Protein AF-0000000084554113 (afdb_homodimer)

pLDDT: mean 95.89, std 4.49, range [60.03, 98.75]

Foldseek 3Di:
DFFKKKKKAKDADCPPVVLVVVLVVVCVLLLWDDPDVRITIGGDDPVVVVVRVVVQVVRVVRVMHMDIDMDTDPDPVVRVVRLVVSQVVLLVLLVVLLVLLVVLLVVLVVCVVVVPLDVVVLVVSVVSLVVSVVSLVSSVSSSPPPHPSNVVSVVSNVVSVVSSVVSNVVSVVVVVD/DFFKKKKKAKDADCPPVVLVVVLVVVCVLLLWDDPDVRITIGTDDPVVVVVRVVVQVVRVVRVMHMDIDMDTDPDPVVRVVRLVVSQVVLLVLLVVLLVLLVVLLVVLVVCVVVVPLDPVVLVVSVVSLVVSVVSLVSSVSSSPPPHPSNVVSVVSNVVSVVSSVVSNVVSVVVVVD

Secondary structure (DSSP, 8-state):
-PPEEEEEEEE--SSSHHHHHHHHHHHHHTT-EEEETTEEEEE--HHHHHHHHHHHHHHHHTT-EEEEEEEEESSHHHHHHHHHHHHHHHHHHHHHHHHHHHHHHHHHHHHHHTT---HHHHHHHHHHHHHHHHHHHHHHHT-TT--THHHHHHHHHHHHHHHHHHHHHHHHHHHH-/-PPEEEEEEEE--SSSHHHHHHHHHHHHHTT-EEEETTEEEEE--HHHHHHHHHHHHHHHHTT-EEEEEEEEESSHHHHHHHHHHHHHHHHHHHHHHHHHHHHHHHHHHHHHHTT---HHHHHHHHHHHHHHHHHHHHHHHT-TT--THHHHHHHHHHHHHHHHHHHHHHHHHHHH-

Structure (mmCIF, N/CA/C/O backbone):
data_AF-0000000084554113-model_v1
#
loop_
_entity.id
_entity.type
_entity.pdbx_description
1 polymer 'Putative chrB domain protein'
#
loop_
_atom_site.group_PDB
_atom_site.id
_atom_site.type_symbol
_atom_site.label_atom_id
_atom_site.label_alt_id
_atom_site.label_comp_id
_atom_site.label_asym_id
_atom_site.label_entity_id
_atom_site.label_seq_id
_atom_site.pdbx_PDB_ins_code
_atom_site.Cartn_x
_atom_site.Cartn_y
_atom_site.Cartn_z
_atom_site.occupancy
_atom_site.B_iso_or_equiv
_atom_site.auth_seq_id
_atom_site.auth_comp_id
_atom_site.auth_asym_id
_atom_site.auth_atom_id
_atom_site.pdbx_PDB_model_num
ATOM 1 N N . MET A 1 1 ? -4.129 -16.703 15.414 1 63.19 1 MET A N 1
ATOM 2 C CA . MET A 1 1 ? -2.91 -15.93 15.219 1 63.19 1 MET A CA 1
ATOM 3 C C . MET A 1 1 ? -2.93 -15.219 13.867 1 63.19 1 MET A C 1
ATOM 5 O O . MET A 1 1 ? -3.43 -15.766 12.883 1 63.19 1 MET A O 1
ATOM 9 N N . SER A 1 2 ? -2.797 -13.773 13.742 1 85.56 2 SER A N 1
ATOM 10 C CA . SER A 1 2 ? -2.92 -12.953 12.539 1 85.56 2 SER A CA 1
ATOM 11 C C . SER A 1 2 ? -1.794 -13.25 11.555 1 85.56 2 SER A C 1
ATOM 13 O O . SER A 1 2 ? -0.652 -13.477 11.961 1 85.56 2 SER A O 1
ATOM 15 N N . THR A 1 3 ? -2.129 -13.633 10.391 1 92.75 3 THR A N 1
ATOM 16 C CA . THR A 1 3 ? -1.172 -13.898 9.328 1 92.75 3 THR A CA 1
ATOM 17 C C . THR A 1 3 ? -0.324 -12.664 9.039 1 92.75 3 THR A C 1
ATOM 19 O O . THR A 1 3 ? -0.847 -11.547 8.961 1 92.75 3 THR A O 1
ATOM 22 N N . ASN A 1 4 ? 0.959 -12.898 8.969 1 96.31 4 ASN A N 1
ATOM 23 C CA . ASN A 1 4 ? 1.879 -11.844 8.57 1 96.31 4 ASN A CA 1
ATOM 24 C C . ASN A 1 4 ? 2.117 -11.852 7.062 1 96.31 4 ASN A C 1
ATOM 26 O O . ASN A 1 4 ? 2.275 -12.914 6.461 1 96.31 4 ASN A O 1
ATOM 30 N N . PHE A 1 5 ? 2.098 -10.695 6.52 1 98.12 5 PHE A N 1
ATOM 31 C CA . PHE A 1 5 ? 2.326 -10.578 5.086 1 98.12 5 PHE A CA 1
ATOM 32 C C . PHE A 1 5 ? 3.572 -9.75 4.801 1 98.12 5 PHE A C 1
ATOM 34 O O . PHE A 1 5 ? 3.992 -8.945 5.633 1 98.12 5 PHE A O 1
ATOM 41 N N . LEU A 1 6 ? 4.18 -10.023 3.691 1 98.31 6 LEU A N 1
ATOM 42 C CA . LEU A 1 6 ? 5.172 -9.125 3.111 1 98.31 6 LEU A CA 1
ATOM 43 C C . LEU A 1 6 ? 4.527 -8.172 2.113 1 98.31 6 LEU A C 1
ATOM 45 O O . LEU A 1 6 ? 3.719 -8.594 1.28 1 98.31 6 LEU A O 1
ATOM 49 N N . THR A 1 7 ? 4.789 -6.957 2.314 1 97.88 7 THR A N 1
ATOM 50 C CA . THR A 1 7 ? 4.363 -5.965 1.333 1 97.88 7 THR A CA 1
ATOM 51 C C . THR A 1 7 ? 5.547 -5.484 0.5 1 97.88 7 THR A C 1
ATOM 53 O O . THR A 1 7 ? 6.609 -5.18 1.044 1 97.88 7 THR A O 1
ATOM 56 N N . PHE A 1 8 ? 5.445 -5.48 -0.78 1 98.12 8 PHE A N 1
ATOM 57 C CA . PHE A 1 8 ? 6.43 -4.957 -1.717 1 98.12 8 PHE A CA 1
ATOM 58 C C . PHE A 1 8 ? 5.836 -3.83 -2.557 1 98.12 8 PHE A C 1
ATOM 60 O O . PHE A 1 8 ? 4.992 -4.074 -3.422 1 98.12 8 PHE A O 1
ATOM 67 N N . THR A 1 9 ? 6.219 -2.623 -2.252 1 96.81 9 THR A N 1
ATOM 68 C CA . THR A 1 9 ? 5.773 -1.47 -3.025 1 96.81 9 THR A CA 1
ATOM 69 C C . THR A 1 9 ? 6.848 -1.038 -4.02 1 96.81 9 THR A C 1
ATOM 71 O O . THR A 1 9 ? 8.039 -1.071 -3.705 1 96.81 9 THR A O 1
ATOM 74 N N . TYR A 1 10 ? 6.402 -0.614 -5.25 1 95.69 10 TYR A N 1
ATOM 75 C CA . TYR A 1 10 ? 7.422 -0.204 -6.211 1 95.69 10 TYR A CA 1
ATOM 76 C C . TYR A 1 10 ? 6.855 0.794 -7.211 1 95.69 10 TYR A C 1
ATOM 78 O O . TYR A 1 10 ? 5.652 0.792 -7.488 1 95.69 10 TYR A O 1
ATOM 86 N N . LYS A 1 11 ? 7.711 1.649 -7.648 1 94.12 11 LYS A N 1
ATOM 87 C CA . LYS A 1 11 ? 7.484 2.596 -8.734 1 94.12 11 LYS A CA 1
ATOM 88 C C . LYS A 1 11 ? 8.641 2.578 -9.727 1 94.12 11 LYS A C 1
ATOM 90 O O . LYS A 1 11 ? 9.797 2.764 -9.352 1 94.12 11 LYS A O 1
ATOM 95 N N . ILE A 1 12 ? 8.32 2.318 -10.938 1 94 12 ILE A N 1
ATOM 96 C CA . ILE A 1 12 ? 9.32 2.248 -11.992 1 94 12 ILE A CA 1
ATOM 97 C C . ILE A 1 12 ? 8.945 3.197 -13.133 1 94 12 ILE A C 1
ATOM 99 O O . ILE A 1 12 ? 7.77 3.299 -13.492 1 94 12 ILE A O 1
ATOM 103 N N . PRO A 1 13 ? 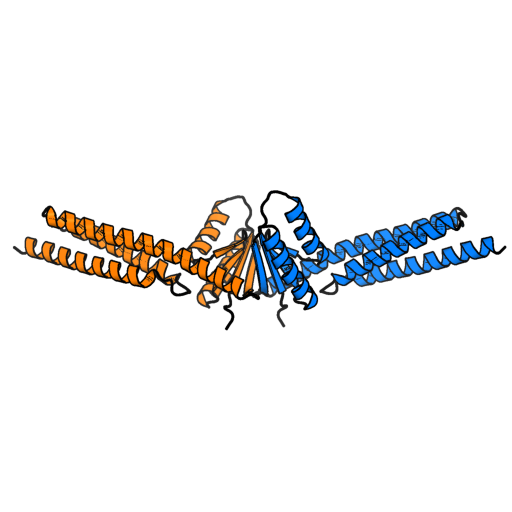9.969 3.977 -13.594 1 93.31 13 PRO A N 1
ATOM 104 C CA . PRO A 1 13 ? 9.68 4.848 -14.734 1 93.31 13 PRO A CA 1
ATOM 105 C C . PRO A 1 13 ? 8.93 4.133 -15.852 1 93.31 13 PRO A C 1
ATOM 107 O O . PRO A 1 13 ? 9.141 2.938 -16.078 1 93.31 13 PRO A O 1
ATOM 110 N N . SER A 1 14 ? 8.055 4.898 -16.484 1 89.38 14 SER A N 1
ATOM 111 C CA . SER A 1 14 ? 7.164 4.309 -17.484 1 89.38 14 SER A CA 1
ATOM 112 C C . SER A 1 14 ? 7.945 3.816 -18.703 1 89.38 14 SER A C 1
ATOM 114 O O . SER A 1 14 ? 7.512 2.895 -19.391 1 89.38 14 SER A O 1
ATOM 116 N N . GLU A 1 15 ? 9.117 4.543 -19 1 89.69 15 GLU A N 1
ATOM 117 C CA . GLU A 1 15 ? 9.953 4.133 -20.125 1 89.69 15 GLU A CA 1
ATOM 118 C C . GLU A 1 15 ? 11.344 3.715 -19.672 1 89.69 15 GLU A C 1
ATOM 120 O O . GLU A 1 15 ? 11.945 4.375 -18.812 1 89.69 15 GLU A O 1
ATOM 125 N N . PRO A 1 16 ? 11.875 2.609 -20.188 1 92.44 16 PRO A N 1
ATOM 126 C CA . PRO A 1 16 ? 11.195 1.652 -21.078 1 92.44 16 PRO A CA 1
ATOM 127 C C . PRO A 1 16 ? 10.203 0.767 -20.328 1 92.44 16 PRO A C 1
ATOM 129 O O . PRO A 1 16 ? 10.414 0.438 -19.156 1 92.44 16 PRO A O 1
ATOM 132 N N . SER A 1 17 ? 9.148 0.233 -20.906 1 90.81 17 SER A N 1
ATOM 133 C CA . SER A 1 17 ? 8.07 -0.528 -20.297 1 90.81 17 SER A CA 1
ATOM 134 C C . SER A 1 17 ? 8.539 -1.922 -19.891 1 90.81 17 SER A C 1
ATOM 136 O O . SER A 1 17 ? 7.945 -2.545 -19 1 90.81 17 SER A O 1
ATOM 138 N N . LYS A 1 18 ? 9.531 -2.422 -20.5 1 94 18 LYS A N 1
ATOM 139 C CA . LYS A 1 18 ? 10.016 -3.777 -20.234 1 94 18 LYS A CA 1
ATOM 140 C C . LYS A 1 18 ? 10.414 -3.945 -18.781 1 94 18 LYS A C 1
ATOM 142 O O . LYS A 1 18 ? 10.312 -5.039 -18.219 1 94 18 LYS A O 1
ATOM 147 N N . ASN A 1 19 ? 10.867 -2.846 -18.156 1 94.62 19 ASN A N 1
ATOM 148 C CA . ASN A 1 19 ? 11.281 -2.92 -16.766 1 94.62 19 ASN A CA 1
ATOM 149 C C . ASN A 1 19 ? 10.102 -3.193 -15.844 1 94.62 19 ASN A C 1
ATOM 151 O O . ASN A 1 19 ? 10.195 -4.012 -14.93 1 94.62 19 ASN A O 1
ATOM 155 N N . ARG A 1 20 ? 9.023 -2.525 -16.109 1 94.31 20 ARG A N 1
ATOM 156 C CA . ARG A 1 20 ? 7.816 -2.75 -15.328 1 94.31 20 ARG A CA 1
ATOM 157 C C . ARG A 1 20 ? 7.281 -4.16 -15.539 1 94.31 20 ARG A C 1
ATOM 159 O O . ARG A 1 20 ? 6.832 -4.809 -14.586 1 94.31 20 ARG A O 1
ATOM 166 N N . VAL A 1 21 ? 7.34 -4.586 -16.766 1 94.94 21 VAL A N 1
ATOM 167 C CA . VAL A 1 21 ? 6.859 -5.918 -17.109 1 94.94 21 VAL A CA 1
ATOM 168 C C . VAL A 1 21 ? 7.715 -6.977 -16.422 1 94.94 21 VAL A C 1
ATOM 170 O O . VAL A 1 21 ? 7.195 -7.977 -15.922 1 94.94 21 VAL A O 1
ATOM 173 N N . TYR A 1 22 ? 9.016 -6.715 -16.375 1 96.38 22 TYR A N 1
ATOM 174 C CA . TYR A 1 22 ? 9.953 -7.617 -15.711 1 96.38 22 TYR A CA 1
ATOM 175 C C . TYR A 1 22 ? 9.578 -7.801 -14.242 1 96.38 22 TYR A C 1
ATOM 177 O O . TYR A 1 22 ? 9.453 -8.93 -13.766 1 96.38 22 TYR A O 1
ATOM 185 N N . VAL A 1 23 ? 9.359 -6.75 -13.547 1 97 23 VAL A N 1
ATOM 186 C CA . VAL A 1 23 ? 9.039 -6.805 -12.117 1 97 23 VAL A CA 1
ATOM 187 C C . VAL A 1 23 ? 7.668 -7.449 -11.922 1 97 23 VAL A C 1
ATOM 189 O O . VAL A 1 23 ? 7.48 -8.266 -11.016 1 97 23 VAL A O 1
ATOM 192 N N . TRP A 1 24 ? 6.734 -7.031 -12.82 1 95.88 24 TRP A N 1
ATOM 193 C CA . TRP A 1 24 ? 5.391 -7.602 -12.766 1 95.88 24 TRP A CA 1
ATOM 194 C C . TRP A 1 24 ? 5.438 -9.117 -12.883 1 95.88 24 TRP A C 1
ATOM 196 O O . TRP A 1 24 ? 4.75 -9.828 -12.141 1 95.88 24 TRP A O 1
ATOM 206 N N . ARG A 1 25 ? 6.277 -9.609 -13.711 1 96.88 25 ARG A N 1
ATOM 207 C CA . ARG A 1 25 ? 6.383 -11.047 -13.938 1 96.88 25 ARG A CA 1
ATOM 208 C C . ARG A 1 25 ? 6.941 -11.758 -12.711 1 96.88 25 ARG A C 1
ATOM 210 O O . ARG A 1 25 ? 6.512 -12.859 -12.375 1 96.88 25 ARG A O 1
ATOM 217 N N . ILE A 1 26 ? 7.867 -11.133 -12.117 1 97.44 26 ILE A N 1
ATOM 218 C CA . ILE A 1 26 ? 8.438 -11.727 -10.914 1 97.44 26 ILE A CA 1
ATOM 219 C C . ILE A 1 26 ? 7.371 -11.828 -9.828 1 97.44 26 ILE A C 1
ATOM 221 O O . ILE A 1 26 ? 7.234 -12.867 -9.18 1 97.44 26 ILE A O 1
ATOM 225 N N . ILE A 1 27 ? 6.625 -10.734 -9.672 1 97.88 27 ILE A N 1
ATOM 226 C CA . ILE A 1 27 ? 5.57 -10.703 -8.664 1 97.88 27 ILE A CA 1
ATOM 227 C C . ILE A 1 27 ? 4.535 -11.781 -8.969 1 97.88 27 ILE A C 1
ATOM 229 O O . ILE A 1 27 ? 4.145 -12.539 -8.078 1 97.88 27 ILE A O 1
ATOM 233 N N . LYS A 1 28 ? 4.188 -11.867 -10.234 1 96.12 28 LYS A N 1
ATOM 234 C CA . LYS A 1 28 ? 3.209 -12.867 -10.656 1 96.12 28 LYS A CA 1
ATOM 235 C C . LYS A 1 28 ? 3.742 -14.281 -10.445 1 96.12 28 LYS A C 1
ATOM 237 O O . LYS A 1 28 ? 3.021 -15.148 -9.953 1 96.12 28 LYS A O 1
ATOM 242 N N . ASP A 1 29 ? 4.984 -14.461 -10.805 1 96.56 29 ASP A N 1
ATOM 243 C CA . ASP A 1 29 ? 5.602 -15.781 -10.68 1 96.56 29 ASP A CA 1
ATOM 244 C C . ASP A 1 29 ? 5.68 -16.219 -9.219 1 96.56 29 ASP A C 1
ATOM 246 O O . ASP A 1 29 ? 5.648 -17.406 -8.922 1 96.56 29 ASP A O 1
ATOM 250 N N . LEU A 1 30 ? 5.715 -15.289 -8.352 1 97.88 30 LEU A N 1
ATOM 251 C CA . LEU A 1 30 ? 5.797 -15.594 -6.926 1 97.88 30 LEU A CA 1
ATOM 252 C C . LEU A 1 30 ? 4.402 -15.75 -6.32 1 97.88 30 LEU A C 1
ATOM 254 O O . LEU A 1 30 ? 4.266 -16.141 -5.16 1 97.88 30 LEU A O 1
ATOM 258 N N . GLY A 1 31 ? 3.377 -15.422 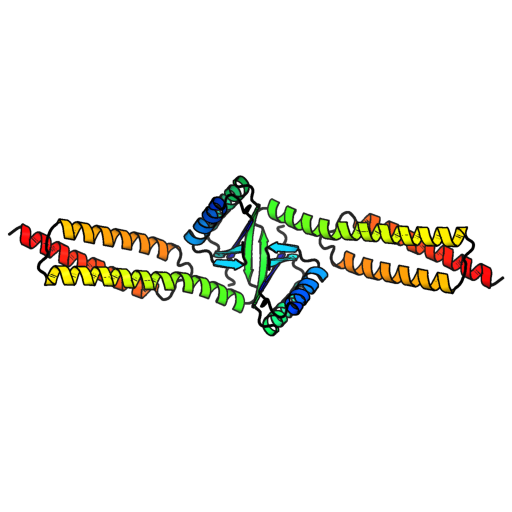-7.082 1 97.88 31 GLY A N 1
ATOM 259 C CA . GLY A 1 31 ? 2.006 -15.578 -6.625 1 97.88 31 GLY A CA 1
ATOM 260 C C . GLY A 1 31 ? 1.519 -14.422 -5.777 1 97.88 31 GLY A C 1
ATOM 261 O O . GLY A 1 31 ? 0.62 -14.586 -4.949 1 97.88 31 GLY A O 1
ATOM 262 N N . GLY A 1 32 ? 2.117 -13.289 -5.949 1 98.06 32 GLY A N 1
ATOM 263 C CA . GLY A 1 32 ? 1.686 -12.117 -5.203 1 98.06 32 GLY A CA 1
ATOM 264 C C . GLY A 1 32 ? 0.309 -11.625 -5.609 1 98.06 32 GLY A C 1
ATOM 265 O O . GLY A 1 32 ? -0.137 -11.867 -6.734 1 98.06 32 GLY A O 1
ATOM 266 N N . ILE A 1 33 ? -0.335 -10.992 -4.641 1 96.75 33 ILE A N 1
ATOM 267 C CA . ILE A 1 33 ? -1.585 -10.305 -4.941 1 96.75 33 ILE A CA 1
ATOM 268 C C . ILE A 1 33 ? -1.401 -8.805 -4.754 1 96.75 33 ILE A C 1
ATOM 270 O O . ILE A 1 33 ? -0.645 -8.367 -3.883 1 96.75 33 ILE A O 1
ATOM 274 N N . TYR A 1 34 ? -2.107 -8.094 -5.609 1 94.56 34 TYR A N 1
ATOM 275 C CA . TYR A 1 34 ? -1.99 -6.648 -5.496 1 94.56 34 TYR A CA 1
ATOM 276 C C . TYR A 1 34 ? -3.098 -6.078 -4.613 1 94.56 34 TYR A C 1
ATOM 278 O O . TYR A 1 34 ? -4.281 -6.297 -4.879 1 94.56 34 TYR A O 1
ATOM 286 N N . LEU A 1 35 ? -2.635 -5.41 -3.535 1 91.56 35 LEU A N 1
ATOM 287 C CA . LEU A 1 35 ? -3.57 -4.617 -2.746 1 91.56 35 LEU A CA 1
ATOM 288 C C . LEU A 1 35 ? -4.02 -3.381 -3.52 1 91.56 35 LEU A C 1
ATOM 290 O O . LEU A 1 35 ? -5.195 -3.012 -3.48 1 91.56 35 LEU A O 1
ATOM 294 N N . GLN A 1 36 ? -3.088 -2.744 -4.152 1 88.94 36 GLN A N 1
ATOM 295 C CA . GLN A 1 36 ? -3.225 -1.568 -5.004 1 88.94 36 GLN A CA 1
ATOM 296 C C . GLN A 1 36 ? -2.123 -1.522 -6.059 1 88.94 36 GLN A C 1
ATOM 298 O O . GLN A 1 36 ? -1.173 -2.305 -6.008 1 88.94 36 GLN A O 1
ATOM 303 N N . HIS A 1 37 ? -2.396 -0.595 -6.977 1 86.56 37 HIS A N 1
ATOM 304 C CA . HIS A 1 37 ? -1.357 -0.468 -7.992 1 86.56 37 HIS A CA 1
ATOM 305 C C . HIS A 1 37 ? 0.005 -0.212 -7.355 1 86.56 37 HIS A C 1
ATOM 307 O O . HIS A 1 37 ? 0.154 0.702 -6.543 1 86.56 37 HIS A O 1
ATOM 313 N N . GLY A 1 38 ? 0.933 -1.096 -7.691 1 91 38 GLY A N 1
ATOM 314 C CA . GLY A 1 38 ? 2.309 -0.93 -7.25 1 91 38 GLY A CA 1
ATOM 315 C C . GLY A 1 38 ? 2.551 -1.456 -5.848 1 91 38 GLY A C 1
ATOM 316 O O . GLY A 1 38 ? 3.648 -1.31 -5.305 1 91 38 GLY A O 1
ATOM 317 N N . VAL A 1 39 ? 1.547 -2.09 -5.207 1 95.75 39 VAL A N 1
ATOM 318 C CA . VAL A 1 39 ? 1.7 -2.654 -3.873 1 95.75 39 VAL A CA 1
ATOM 319 C C . VAL A 1 39 ? 1.303 -4.129 -3.887 1 95.75 39 VAL A C 1
ATOM 321 O O . VAL A 1 39 ? 0.116 -4.461 -3.836 1 95.75 39 VAL A O 1
ATOM 324 N N . ALA A 1 40 ? 2.258 -4.953 -3.824 1 97.62 40 ALA A N 1
ATOM 325 C CA . ALA A 1 40 ? 2.041 -6.395 -3.85 1 97.62 40 ALA A CA 1
ATOM 326 C C . ALA A 1 40 ? 2.164 -6.992 -2.451 1 97.62 40 ALA A C 1
ATOM 328 O O . ALA A 1 40 ? 2.951 -6.516 -1.631 1 97.62 40 ALA A O 1
ATOM 329 N N . LEU A 1 41 ? 1.367 -8.047 -2.215 1 98 41 LEU A N 1
ATOM 330 C CA . LEU A 1 41 ? 1.378 -8.758 -0.942 1 98 41 LEU A CA 1
ATOM 331 C C . LEU A 1 41 ? 1.791 -10.219 -1.138 1 98 41 LEU A C 1
ATOM 333 O O . LEU A 1 41 ? 1.414 -10.844 -2.129 1 98 41 LEU A O 1
ATOM 337 N N . PHE A 1 42 ? 2.533 -10.68 -0.207 1 98.44 42 PHE A N 1
ATOM 338 C CA . PHE A 1 42 ? 2.934 -12.078 -0.101 1 98.44 42 PHE A CA 1
ATOM 339 C C . PHE A 1 42 ? 2.82 -12.57 1.339 1 98.44 42 PHE A C 1
ATOM 341 O O . PHE A 1 42 ? 2.988 -11.789 2.279 1 98.44 42 PHE A O 1
ATOM 348 N N . PRO A 1 43 ? 2.453 -13.859 1.5 1 97.81 43 PRO A N 1
ATOM 349 C CA . PRO A 1 43 ? 2.619 -14.336 2.875 1 97.81 43 PRO A CA 1
ATOM 350 C C . PRO A 1 43 ? 4.074 -14.312 3.338 1 97.81 43 PRO A C 1
ATOM 352 O O . PRO A 1 43 ? 4.988 -14.484 2.529 1 97.81 43 PRO A O 1
ATOM 355 N N . TYR A 1 44 ? 4.273 -14.086 4.555 1 97.06 44 TYR A N 1
ATOM 356 C CA . TYR A 1 44 ? 5.645 -14.07 5.051 1 97.06 44 TYR A CA 1
ATOM 357 C C . TYR A 1 44 ? 6.262 -15.461 4.996 1 97.06 44 TYR A C 1
ATOM 359 O O . TYR A 1 44 ? 5.777 -16.391 5.648 1 97.06 44 TYR A O 1
ATOM 367 N N . GLN A 1 45 ? 7.223 -15.602 4.281 1 96.56 45 GLN A N 1
ATOM 368 C CA . GLN A 1 45 ? 8.102 -16.766 4.184 1 96.56 45 GLN A CA 1
ATOM 369 C C . GLN A 1 45 ? 9.555 -16.328 3.961 1 96.56 45 GLN A C 1
ATOM 371 O O . GLN A 1 45 ? 9.82 -15.359 3.252 1 96.56 45 GLN A O 1
ATOM 376 N N . GLU A 1 46 ? 10.422 -17.031 4.543 1 95.75 46 GLU A N 1
ATOM 377 C CA . GLU A 1 46 ? 11.828 -16.656 4.484 1 95.75 46 GLU A CA 1
ATOM 378 C C . GLU A 1 46 ? 12.32 -16.594 3.041 1 95.75 46 GLU A C 1
ATOM 380 O O . GLU A 1 46 ? 13.055 -15.672 2.672 1 95.75 46 GLU A O 1
ATOM 385 N N . ASN A 1 47 ? 11.969 -17.547 2.307 1 96.25 47 ASN A N 1
ATOM 386 C CA . ASN A 1 47 ? 12.391 -17.578 0.912 1 96.25 47 ASN A CA 1
ATOM 387 C C . ASN A 1 47 ? 11.844 -16.375 0.138 1 96.25 47 ASN A C 1
ATOM 389 O O . ASN A 1 47 ? 12.562 -15.766 -0.65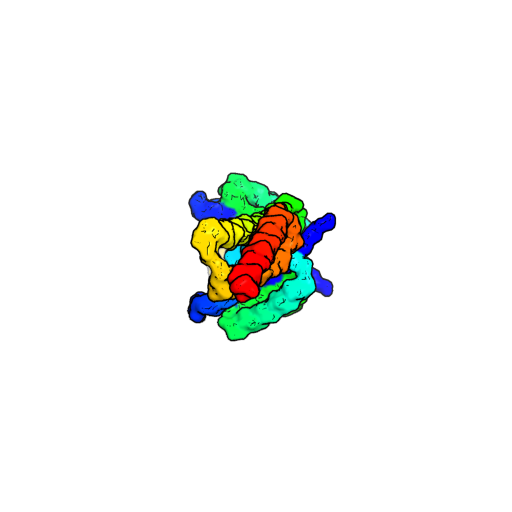3 1 96.25 47 ASN A O 1
ATOM 393 N N . LEU A 1 48 ? 10.594 -16.062 0.319 1 97.38 48 LEU A N 1
ATOM 394 C CA . LEU A 1 48 ? 9.984 -14.906 -0.328 1 97.38 48 LEU A CA 1
ATOM 395 C C . LEU A 1 48 ? 10.68 -13.617 0.109 1 97.38 48 LEU A C 1
ATOM 397 O O . LEU A 1 48 ? 10.93 -12.734 -0.712 1 97.38 48 LEU A O 1
ATOM 401 N N . TYR A 1 49 ? 10.969 -13.562 1.404 1 96.69 49 TYR A N 1
ATOM 402 C CA . TYR A 1 49 ? 11.688 -12.414 1.953 1 96.69 49 TYR A CA 1
ATOM 403 C C . TYR A 1 49 ? 12.992 -12.172 1.197 1 96.69 49 TYR A C 1
ATOM 405 O O . TYR A 1 49 ? 13.273 -11.047 0.78 1 96.69 49 TYR A O 1
ATOM 413 N N . GLU A 1 50 ? 13.711 -13.211 0.958 1 97.44 50 GLU A N 1
ATOM 414 C CA . GLU A 1 50 ? 15 -13.109 0.295 1 97.44 50 GLU A CA 1
ATOM 415 C C . GLU A 1 50 ? 14.844 -12.688 -1.163 1 97.44 50 GLU A C 1
ATOM 417 O O . GLU A 1 50 ? 15.578 -11.82 -1.648 1 97.44 50 GLU A O 1
ATOM 422 N N . ILE A 1 51 ? 13.922 -13.273 -1.77 1 98 51 ILE A N 1
ATOM 423 C CA . ILE A 1 51 ? 13.688 -12.969 -3.178 1 98 51 ILE A CA 1
ATOM 424 C C . ILE A 1 51 ? 13.273 -11.508 -3.332 1 98 51 ILE A C 1
ATOM 426 O O . ILE A 1 51 ? 13.766 -10.805 -4.215 1 98 51 ILE A O 1
ATOM 430 N N . LEU A 1 52 ? 12.43 -11.039 -2.445 1 98.12 52 LEU A N 1
ATOM 431 C CA . LEU A 1 52 ? 11.898 -9.688 -2.543 1 98.12 52 LEU A CA 1
ATOM 432 C C . LEU A 1 52 ? 12.953 -8.656 -2.166 1 98.12 52 LEU A C 1
ATOM 434 O O . LEU A 1 52 ? 12.977 -7.555 -2.717 1 98.12 52 LEU A O 1
ATOM 438 N N . GLN A 1 53 ? 13.797 -8.992 -1.272 1 97.25 53 GLN A N 1
ATOM 439 C CA . GLN A 1 53 ? 14.922 -8.117 -0.958 1 97.25 53 GLN A CA 1
ATOM 440 C C . GLN A 1 53 ? 15.805 -7.895 -2.184 1 97.25 53 GLN A C 1
ATOM 442 O O . GLN A 1 53 ? 16.234 -6.77 -2.455 1 97.25 53 GLN A O 1
ATOM 447 N N . ASN A 1 54 ? 16.047 -9.008 -2.883 1 97.62 54 ASN A N 1
ATOM 448 C CA . ASN A 1 54 ? 16.828 -8.898 -4.109 1 97.62 54 ASN A CA 1
ATOM 449 C C . ASN A 1 54 ? 16.094 -8.086 -5.172 1 97.62 54 ASN A C 1
ATOM 451 O O . ASN A 1 54 ? 16.719 -7.281 -5.875 1 97.62 54 ASN A O 1
ATOM 455 N N . LEU A 1 55 ? 14.859 -8.328 -5.25 1 97.81 55 LEU A N 1
ATOM 456 C CA . LEU A 1 55 ? 14.062 -7.59 -6.219 1 97.81 55 LEU A CA 1
ATOM 457 C C . LEU A 1 55 ? 14.094 -6.098 -5.918 1 97.81 55 LEU A C 1
ATOM 459 O O . LEU A 1 55 ? 14.094 -5.273 -6.836 1 97.81 55 LEU A O 1
ATOM 463 N N . ARG A 1 56 ? 14.039 -5.727 -4.641 1 96.38 56 ARG A N 1
ATOM 464 C CA . ARG A 1 56 ? 14.125 -4.332 -4.219 1 96.38 56 ARG A CA 1
ATOM 465 C C . ARG A 1 56 ? 15.391 -3.672 -4.766 1 96.38 56 ARG A C 1
ATOM 467 O O . ARG A 1 56 ? 15.336 -2.551 -5.273 1 96.38 56 ARG A O 1
ATOM 474 N N . GLU A 1 57 ? 16.484 -4.332 -4.691 1 95.44 57 GLU A N 1
ATOM 475 C CA . GLU A 1 57 ? 17.75 -3.826 -5.215 1 95.44 57 GLU A CA 1
ATOM 476 C C . GLU A 1 57 ? 17.703 -3.693 -6.734 1 95.44 57 GLU A C 1
ATOM 478 O O . GLU A 1 57 ? 18.219 -2.727 -7.297 1 95.44 57 GLU A O 1
ATOM 483 N N . GLU A 1 58 ? 17.109 -4.68 -7.324 1 96.62 58 GLU A N 1
ATOM 484 C CA . GLU A 1 58 ? 16.984 -4.656 -8.781 1 96.62 58 GLU A CA 1
ATOM 485 C C . GLU A 1 58 ? 16.141 -3.471 -9.242 1 96.62 58 GLU A C 1
ATOM 487 O O . GLU A 1 58 ? 16.469 -2.828 -10.242 1 96.62 58 GLU A O 1
ATOM 492 N N . VAL A 1 59 ? 15.055 -3.18 -8.555 1 96.69 59 VAL A N 1
ATOM 493 C CA . VAL A 1 59 ? 14.188 -2.057 -8.898 1 96.69 59 VAL A CA 1
ATOM 494 C C . VAL A 1 59 ? 14.984 -0.753 -8.844 1 96.69 59 VAL A C 1
ATOM 496 O O . VAL A 1 59 ? 14.836 0.109 -9.711 1 96.69 59 VAL A O 1
ATOM 499 N N . ASN A 1 60 ? 15.789 -0.619 -7.828 1 92.75 60 ASN A N 1
ATOM 500 C CA . ASN A 1 60 ? 16.656 0.553 -7.711 1 92.75 60 ASN A CA 1
ATOM 501 C C . ASN A 1 60 ? 17.578 0.685 -8.906 1 92.75 60 ASN A C 1
ATOM 503 O O . ASN A 1 60 ? 17.797 1.786 -9.422 1 92.75 60 ASN A O 1
ATOM 507 N N . LEU A 1 61 ? 18.125 -0.433 -9.375 1 94.19 61 LEU A N 1
ATOM 508 C CA . LEU A 1 61 ? 19.047 -0.452 -10.516 1 94.19 61 LEU A CA 1
ATOM 509 C C . LEU A 1 61 ? 18.328 -0.062 -11.797 1 94.19 61 LEU A C 1
ATOM 511 O O . LEU A 1 61 ? 18.938 0.488 -12.719 1 94.19 61 LEU A O 1
ATOM 515 N N . LEU A 1 62 ? 17.047 -0.249 -11.812 1 94.25 62 LEU A N 1
ATOM 516 C CA . LEU A 1 62 ? 16.234 0.087 -12.977 1 94.25 62 LEU A CA 1
ATOM 517 C C . LEU A 1 62 ? 15.781 1.541 -12.922 1 94.25 62 LEU A C 1
ATOM 519 O O . LEU A 1 62 ? 14.984 1.979 -13.75 1 94.25 62 LEU A O 1
ATOM 523 N N . GLY A 1 63 ? 16.25 2.271 -11.867 1 93.69 63 GLY A N 1
ATOM 524 C CA . GLY A 1 63 ? 15.898 3.678 -11.727 1 93.69 63 GLY A CA 1
ATOM 525 C C . GLY A 1 63 ? 14.602 3.904 -10.977 1 93.69 63 GLY A C 1
ATOM 526 O O . GLY A 1 63 ? 14.047 5.004 -11.008 1 93.69 63 GLY A O 1
ATOM 527 N N . GLY A 1 64 ? 14.109 2.852 -10.422 1 94.94 64 GLY A N 1
ATOM 528 C CA . GLY A 1 64 ? 12.867 2.969 -9.672 1 94.94 64 GLY A CA 1
ATOM 529 C C . GLY A 1 64 ? 13.078 3.064 -8.172 1 94.94 64 GLY A C 1
ATOM 530 O O . GLY A 1 64 ? 14.195 3.322 -7.715 1 94.94 64 GLY A O 1
ATOM 531 N N . LYS A 1 65 ? 11.977 3.031 -7.41 1 94.44 65 LYS A N 1
ATOM 532 C CA . LYS A 1 65 ? 11.961 2.992 -5.953 1 94.44 65 LYS A CA 1
ATOM 533 C C . LYS A 1 65 ? 11.031 1.896 -5.441 1 94.44 65 LYS A C 1
ATOM 535 O O . LYS A 1 65 ? 9.977 1.64 -6.031 1 94.44 65 LYS A O 1
ATOM 540 N N . SER A 1 66 ? 11.523 1.272 -4.395 1 96.38 66 SER A N 1
ATOM 541 C CA . SER A 1 66 ? 10.703 0.22 -3.807 1 96.38 66 SER A CA 1
ATOM 542 C C . SER A 1 66 ? 10.898 0.148 -2.295 1 96.38 66 SER A C 1
ATOM 544 O O . SER A 1 66 ? 11.891 0.648 -1.77 1 96.38 66 SER A O 1
ATOM 546 N N . THR A 1 67 ? 9.906 -0.379 -1.59 1 96.56 67 THR A N 1
ATOM 547 C CA . THR A 1 67 ? 10 -0.651 -0.16 1 96.56 67 THR A CA 1
ATOM 548 C C . THR A 1 67 ? 9.508 -2.061 0.156 1 96.56 67 THR A C 1
ATOM 550 O O . THR A 1 67 ? 8.719 -2.633 -0.604 1 96.56 67 THR A O 1
ATOM 553 N N . LEU A 1 68 ? 10.094 -2.596 1.215 1 97.38 68 LEU A N 1
ATOM 554 C CA . LEU A 1 68 ? 9.68 -3.893 1.736 1 97.38 68 LEU A CA 1
ATOM 555 C C . LEU A 1 68 ? 9.25 -3.779 3.195 1 97.38 68 LEU A C 1
ATOM 557 O O . LEU A 1 68 ? 9.938 -3.154 4.004 1 97.38 68 LEU A O 1
ATOM 561 N N . GLY A 1 69 ? 8.07 -4.34 3.445 1 97.06 69 GLY A N 1
ATOM 562 C CA . GLY A 1 69 ? 7.566 -4.254 4.805 1 97.06 69 GLY A CA 1
ATOM 563 C C . GLY A 1 69 ? 6.816 -5.496 5.242 1 97.06 69 GLY A C 1
ATOM 564 O O . GLY A 1 69 ? 6.504 -6.359 4.418 1 97.06 69 GLY A O 1
ATOM 565 N N . GLN A 1 70 ? 6.668 -5.625 6.516 1 97.62 70 GLN A N 1
ATOM 566 C CA . GLN A 1 70 ? 5.781 -6.629 7.102 1 97.62 70 GLN A CA 1
ATOM 567 C C . GLN A 1 70 ? 4.441 -6.02 7.492 1 97.62 70 GLN A C 1
ATOM 569 O O . GLN A 1 70 ? 4.391 -4.941 8.086 1 97.62 70 GLN A O 1
ATOM 574 N N . LEU A 1 71 ? 3.389 -6.719 7.125 1 97.69 71 LEU A N 1
ATOM 575 C CA . LEU A 1 71 ? 2.053 -6.16 7.301 1 97.69 71 LEU A CA 1
ATOM 576 C C . LEU A 1 71 ? 1.129 -7.16 7.984 1 97.69 71 LEU A C 1
ATOM 578 O O . LEU A 1 71 ? 1.127 -8.344 7.641 1 97.69 71 LEU A O 1
ATOM 582 N N . ASN A 1 72 ? 0.398 -6.699 8.961 1 97.44 72 ASN A N 1
ATOM 583 C CA . ASN A 1 72 ? -0.707 -7.418 9.578 1 97.44 72 ASN A CA 1
ATOM 584 C C . ASN A 1 72 ? -2.018 -6.641 9.461 1 97.44 72 ASN A C 1
ATOM 586 O O . ASN A 1 72 ? -2.096 -5.48 9.867 1 97.44 72 ASN A O 1
ATOM 590 N N . PHE A 1 73 ? -2.955 -7.328 8.938 1 96.81 73 PHE A N 1
ATOM 591 C CA . PHE A 1 73 ? -4.254 -6.672 8.883 1 96.81 73 PHE A CA 1
ATOM 592 C C . PHE A 1 73 ? -4.871 -6.57 10.273 1 96.81 73 PHE A C 1
ATOM 594 O O . PHE A 1 73 ? -4.758 -7.496 11.078 1 96.81 73 PHE A O 1
ATOM 601 N N . ILE A 1 74 ? -5.469 -5.527 10.5 1 94.81 74 ILE A N 1
ATOM 602 C CA . ILE A 1 74 ? -6.066 -5.285 11.805 1 94.81 74 ILE A CA 1
ATOM 603 C C . ILE A 1 74 ? -7.41 -6.008 11.898 1 94.81 74 ILE A C 1
ATOM 605 O O . ILE A 1 74 ? -7.707 -6.648 12.906 1 94.81 74 ILE A O 1
ATOM 609 N N . ASN A 1 75 ? -8.195 -5.875 10.844 1 94.31 75 ASN A N 1
ATOM 610 C CA . ASN A 1 75 ? -9.492 -6.539 10.797 1 94.31 75 ASN A CA 1
ATOM 611 C C . ASN A 1 75 ? -9.383 -7.949 10.219 1 94.31 75 ASN A C 1
ATOM 613 O O . ASN A 1 75 ? -8.805 -8.141 9.148 1 94.31 75 ASN A O 1
ATOM 617 N N . GLU A 1 76 ? -9.984 -8.867 10.875 1 95.19 76 GLU A N 1
ATOM 618 C CA . GLU A 1 76 ? -9.953 -10.258 10.445 1 95.19 76 GLU A CA 1
ATOM 619 C C . GLU A 1 76 ? -10.578 -10.422 9.07 1 95.19 76 GLU A C 1
ATOM 621 O O . GLU A 1 76 ? -10.133 -11.25 8.273 1 95.19 76 GLU A O 1
ATOM 626 N N . GLU A 1 77 ? -11.57 -9.672 8.898 1 94.44 77 GLU A N 1
ATOM 627 C CA . GLU A 1 77 ? -12.258 -9.75 7.617 1 94.44 77 GLU A CA 1
ATOM 628 C C . GLU A 1 77 ? -11.328 -9.375 6.469 1 94.44 77 GLU A C 1
ATOM 630 O O . GLU A 1 77 ? -11.375 -9.992 5.398 1 94.44 77 GLU A O 1
ATOM 635 N N . ASP A 1 78 ? -10.508 -8.398 6.695 1 94.31 78 ASP A N 1
ATOM 636 C CA . ASP A 1 78 ? -9.531 -7.996 5.688 1 94.31 78 ASP A CA 1
ATOM 637 C C . ASP A 1 78 ? -8.555 -9.125 5.383 1 94.31 78 ASP A C 1
ATOM 639 O O . ASP A 1 78 ? -8.281 -9.43 4.219 1 94.31 78 ASP A O 1
ATOM 643 N N . GLU A 1 79 ? -8.086 -9.742 6.398 1 96.25 79 GLU A N 1
ATOM 644 C CA . GLU A 1 79 ? -7.152 -10.852 6.25 1 96.25 79 GLU A CA 1
ATOM 645 C C . GLU A 1 79 ? -7.785 -12.016 5.496 1 96.25 79 GLU A C 1
ATOM 647 O O . GLU A 1 79 ? -7.184 -12.562 4.57 1 96.25 79 GLU A O 1
ATOM 652 N N . LYS A 1 80 ? -8.984 -12.375 5.891 1 96.56 80 LYS A N 1
ATOM 653 C CA . LYS A 1 80 ? -9.703 -13.477 5.254 1 96.56 80 LYS A CA 1
ATOM 654 C C . LYS A 1 80 ? -9.898 -13.219 3.764 1 96.56 80 LYS A C 1
ATOM 656 O O . LYS A 1 80 ? -9.727 -14.117 2.943 1 96.56 80 LYS A O 1
ATOM 661 N N . ASN A 1 81 ? -10.242 -11.977 3.486 1 95.88 81 ASN A N 1
ATOM 662 C CA . ASN A 1 81 ? -10.477 -11.617 2.092 1 95.88 81 ASN A CA 1
ATOM 663 C C . ASN A 1 81 ? -9.195 -11.727 1.262 1 95.88 81 ASN A C 1
ATOM 665 O O . ASN A 1 81 ? -9.234 -12.188 0.12 1 95.88 81 ASN A O 1
ATOM 669 N N . ILE A 1 82 ? -8.109 -11.328 1.835 1 96.69 82 ILE A N 1
ATOM 670 C CA . ILE A 1 82 ? -6.828 -11.398 1.146 1 96.69 82 ILE A CA 1
ATOM 671 C C . ILE A 1 82 ? -6.426 -12.852 0.943 1 96.69 82 ILE A C 1
ATOM 673 O O . ILE A 1 82 ? -5.992 -13.242 -0.146 1 96.69 82 ILE A O 1
ATOM 677 N N . ILE A 1 83 ? -6.617 -13.648 1.951 1 97.31 83 ILE A N 1
ATOM 678 C CA . ILE A 1 83 ? -6.285 -15.07 1.866 1 97.31 83 ILE A CA 1
ATOM 679 C C . ILE A 1 83 ? -7.152 -15.742 0.807 1 97.31 83 ILE A C 1
ATOM 681 O O . ILE A 1 83 ? -6.664 -16.562 0.021 1 97.31 83 ILE A O 1
ATOM 685 N N . LEU A 1 84 ? -8.406 -15.359 0.802 1 97.31 84 LEU A N 1
ATOM 686 C CA . LEU A 1 84 ? -9.32 -15.906 -0.202 1 97.31 84 LEU A CA 1
ATOM 687 C C . LEU A 1 84 ? -8.859 -15.539 -1.608 1 97.31 84 LEU A C 1
ATOM 689 O O . LEU A 1 84 ? -8.977 -16.344 -2.533 1 97.31 84 LEU A O 1
ATOM 693 N N . GLU A 1 85 ? -8.328 -14.367 -1.733 1 97.06 85 GLU A N 1
ATOM 694 C CA . GLU A 1 85 ? -7.828 -13.953 -3.041 1 97.06 85 GLU A CA 1
ATOM 695 C C . GLU A 1 85 ? -6.625 -14.797 -3.459 1 97.06 85 GLU A C 1
ATOM 697 O O . GLU A 1 85 ? -6.508 -15.188 -4.621 1 97.06 85 GLU A O 1
ATOM 702 N N . PHE A 1 86 ? -5.742 -15.086 -2.541 1 98 86 PHE A N 1
ATOM 703 C CA . PHE A 1 86 ? -4.621 -15.977 -2.809 1 98 86 PHE A CA 1
ATOM 704 C C . PHE A 1 86 ? -5.109 -17.344 -3.268 1 98 86 PHE A C 1
ATOM 706 O O . PHE A 1 86 ? -4.625 -17.891 -4.266 1 98 86 PHE A O 1
ATOM 713 N N . LYS A 1 87 ? -6.09 -17.828 -2.553 1 98 87 LYS A N 1
ATOM 714 C CA . LYS A 1 87 ? -6.617 -19.141 -2.873 1 98 87 LYS A CA 1
ATOM 715 C C . LYS A 1 87 ? -7.301 -19.156 -4.238 1 98 87 LYS A C 1
ATOM 717 O O . LYS A 1 87 ? -7.141 -20.094 -5.016 1 98 87 LYS A O 1
ATOM 722 N N . GLN A 1 88 ? -8.016 -18.125 -4.484 1 97.62 88 GLN A N 1
ATOM 723 C CA . GLN A 1 88 ? -8.75 -18.047 -5.742 1 97.62 88 GLN A CA 1
ATOM 724 C C . GLN A 1 88 ? -7.801 -18.047 -6.938 1 97.62 88 GLN A C 1
ATOM 726 O O . GLN A 1 88 ? -8.055 -18.703 -7.945 1 97.62 88 GLN A O 1
ATOM 731 N N . GLN A 1 89 ? -6.781 -17.266 -6.812 1 96.88 89 GLN A N 1
ATOM 732 C CA . GLN A 1 89 ? -5.781 -17.188 -7.871 1 96.88 89 GLN A CA 1
ATOM 733 C C . GLN A 1 89 ? -5.223 -18.578 -8.195 1 96.88 89 GLN A C 1
ATOM 735 O O . GLN A 1 89 ? -5.172 -18.969 -9.367 1 96.88 89 GLN A O 1
ATOM 740 N N . VAL A 1 90 ? -4.887 -19.359 -7.242 1 97.44 90 VAL A N 1
ATOM 741 C CA . VAL A 1 90 ? -4.297 -20.688 -7.398 1 97.44 90 VAL A CA 1
ATOM 742 C C . VAL A 1 90 ? -5.359 -21.672 -7.867 1 97.44 90 VAL A C 1
ATOM 744 O O . VAL A 1 90 ? -5.094 -22.531 -8.719 1 97.44 90 VAL A O 1
ATOM 747 N N . ASN A 1 91 ? -6.547 -21.516 -7.355 1 98 91 ASN A N 1
ATOM 748 C CA . ASN A 1 91 ? -7.633 -22.406 -7.738 1 98 91 ASN A CA 1
ATOM 749 C C . ASN A 1 91 ? -7.965 -22.281 -9.227 1 98 91 ASN A C 1
ATOM 751 O O . ASN A 1 91 ? -8.273 -23.266 -9.883 1 98 91 ASN A O 1
ATOM 755 N N . GLU A 1 92 ? -7.953 -21.078 -9.656 1 97.81 92 GLU A N 1
ATOM 756 C CA . GLU A 1 92 ? -8.188 -20.875 -11.086 1 97.81 92 GLU A CA 1
ATOM 757 C C . GLU A 1 92 ? -7.152 -21.609 -11.93 1 97.81 92 GLU A C 1
ATOM 759 O O . GLU A 1 92 ? -7.496 -22.234 -12.938 1 97.81 92 GLU A O 1
ATOM 764 N N . GLU A 1 93 ? -5.918 -21.594 -11.531 1 97.75 93 GLU A N 1
ATOM 765 C CA . GLU A 1 93 ? -4.848 -22.281 -12.25 1 97.75 93 GLU A CA 1
ATOM 766 C C . GLU A 1 93 ? -4.988 -23.797 -12.133 1 97.75 93 GLU A C 1
ATOM 768 O O . GLU A 1 93 ? -4.758 -24.531 -13.102 1 97.75 93 GLU A O 1
ATOM 773 N N . TYR A 1 94 ? -5.375 -24.266 -10.953 1 98.31 94 TYR A N 1
ATOM 774 C CA . TYR A 1 94 ? -5.629 -25.688 -10.773 1 98.31 94 TYR A CA 1
ATOM 775 C C . TYR A 1 94 ? -6.715 -26.172 -11.727 1 98.31 94 TYR A C 1
ATOM 777 O O . TYR A 1 94 ? -6.613 -27.266 -12.281 1 98.31 94 TYR A O 1
ATOM 785 N N . ASN A 1 95 ? -7.727 -25.406 -11.844 1 98.25 95 ASN A N 1
ATOM 786 C CA . ASN A 1 95 ? -8.812 -25.781 -12.742 1 98.25 95 ASN A CA 1
ATOM 787 C C . ASN A 1 95 ? -8.336 -25.906 -14.18 1 98.25 95 ASN A C 1
ATOM 789 O O . ASN A 1 95 ? -8.68 -26.875 -14.867 1 98.25 95 ASN A O 1
ATOM 793 N N . GLU A 1 96 ? -7.578 -24.938 -14.625 1 98.44 96 GLU A N 1
ATOM 794 C CA . GLU A 1 96 ? -7.012 -25 -15.969 1 98.44 96 GLU A CA 1
ATOM 795 C C . GLU A 1 96 ? -6.09 -26.219 -16.109 1 98.44 96 GLU A C 1
ATOM 797 O O . GLU A 1 96 ? -6.094 -26.875 -17.156 1 98.44 96 GLU A O 1
ATOM 802 N N . PHE A 1 97 ? -5.293 -26.406 -15.117 1 98.56 97 PHE A N 1
ATOM 803 C CA . PHE A 1 97 ? -4.391 -27.547 -15.078 1 98.56 97 PHE A CA 1
ATOM 804 C C . PHE A 1 97 ? -5.164 -28.859 -15.242 1 98.56 97 PHE A C 1
ATOM 806 O O . PHE A 1 97 ? -4.77 -29.719 -16.031 1 98.56 97 PHE A O 1
ATOM 813 N N . GLN A 1 98 ? -6.297 -29 -14.531 1 98.62 98 GLN A N 1
ATOM 814 C CA . GL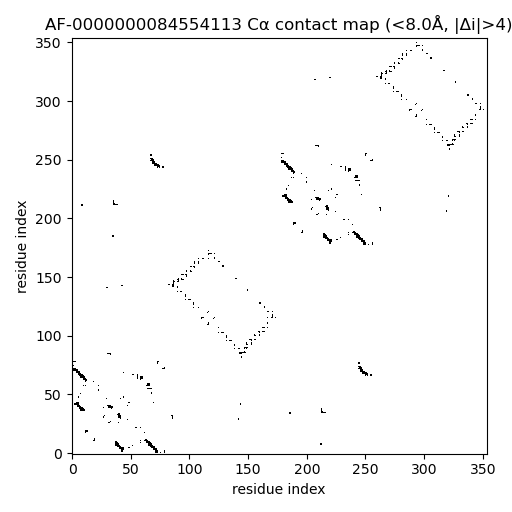N A 1 98 ? -7.148 -30.188 -14.617 1 98.62 98 GLN A CA 1
ATOM 815 C C . GLN A 1 98 ? -7.648 -30.406 -16.047 1 98.62 98 GLN A C 1
ATOM 817 O O . GLN A 1 98 ? -7.648 -31.531 -16.547 1 98.62 98 GLN A O 1
ATOM 822 N N . GLU A 1 99 ? -8.055 -29.328 -16.594 1 98.44 99 GLU A N 1
ATOM 823 C CA . GLU A 1 99 ? -8.562 -29.406 -17.969 1 98.44 99 GLU A CA 1
ATOM 824 C C . GLU A 1 99 ? -7.488 -29.922 -18.922 1 98.44 99 GLU A C 1
ATOM 826 O O . GLU A 1 99 ? -7.777 -30.719 -19.812 1 98.44 99 GLU A O 1
ATOM 831 N N . ASN A 1 100 ? -6.266 -29.469 -18.75 1 98.5 100 ASN A N 1
ATOM 832 C CA . ASN A 1 100 ? -5.168 -29.906 -19.609 1 98.5 100 ASN A CA 1
ATOM 833 C C . ASN A 1 100 ? -4.82 -31.375 -19.359 1 98.5 100 ASN A C 1
ATOM 835 O O . ASN A 1 100 ? -4.469 -32.094 -20.297 1 98.5 100 ASN A O 1
ATOM 839 N N . CYS A 1 101 ? -4.891 -31.828 -18.141 1 98.75 101 CYS A N 1
ATOM 840 C CA . CYS A 1 101 ? -4.691 -33.219 -17.844 1 98.75 101 CYS A CA 1
ATOM 841 C C . CYS A 1 101 ? -5.746 -34.094 -18.531 1 98.75 101 CYS A C 1
ATOM 843 O O . CYS A 1 101 ? -5.422 -35.125 -19.125 1 98.75 101 CYS A O 1
ATOM 845 N N . GLN A 1 102 ? -6.996 -33.656 -18.453 1 98.5 102 GLN A N 1
ATOM 846 C CA . GLN A 1 102 ? -8.094 -34.406 -19.078 1 98.5 102 GLN A CA 1
ATOM 847 C C . GLN A 1 102 ? -7.918 -34.438 -20.594 1 98.5 102 GLN A C 1
ATOM 849 O O . GLN A 1 102 ? -8.25 -35.438 -21.234 1 98.5 102 GLN A O 1
ATOM 854 N N . ARG A 1 103 ? -7.453 -33.375 -21.125 1 98.12 103 ARG A N 1
ATOM 855 C CA . ARG A 1 103 ? -7.184 -33.344 -22.562 1 98.12 103 ARG A CA 1
ATOM 856 C C . ARG A 1 103 ? -6.137 -34.375 -22.953 1 98.12 103 ARG A C 1
ATOM 858 O O . ARG A 1 103 ? -6.266 -35.031 -23.969 1 98.12 103 ARG A O 1
ATOM 865 N N . LEU A 1 104 ? -5.035 -34.469 -22.156 1 98.5 104 LEU A N 1
ATOM 866 C CA . LEU A 1 104 ? -4.016 -35.469 -22.422 1 98.5 104 LEU A CA 1
ATOM 867 C C . LEU A 1 104 ? -4.617 -36.875 -22.391 1 98.5 104 LEU A C 1
ATOM 869 O O . LEU A 1 104 ? -4.344 -37.688 -23.281 1 98.5 104 LEU A O 1
ATOM 873 N N . ILE A 1 105 ? -5.449 -37.156 -21.391 1 98.38 105 ILE A N 1
ATOM 874 C CA . ILE A 1 105 ? -6.102 -38.469 -21.25 1 98.38 105 ILE A CA 1
ATOM 875 C C . ILE A 1 105 ? -6.973 -38.719 -22.484 1 98.38 105 ILE A C 1
ATOM 877 O O . ILE A 1 105 ? -6.93 -39.812 -23.062 1 98.38 105 ILE A O 1
ATOM 881 N N . TYR A 1 106 ? -7.703 -37.719 -22.891 1 98.06 106 TYR A N 1
ATOM 882 C CA . TYR A 1 106 ? -8.57 -37.844 -24.062 1 98.06 106 TYR A CA 1
ATOM 883 C C . TYR A 1 106 ? -7.758 -38.156 -25.312 1 98.06 106 TYR A C 1
ATOM 885 O O . TYR A 1 106 ? -8.148 -39.031 -26.109 1 98.06 106 TYR A O 1
ATOM 893 N N . GLU A 1 107 ? -6.707 -37.438 -25.5 1 97.69 107 GLU A N 1
ATOM 894 C CA . GLU A 1 107 ? -5.844 -37.688 -26.641 1 97.69 107 GLU A CA 1
ATOM 895 C C . GLU A 1 107 ? -5.289 -39.094 -26.641 1 97.69 107 GLU A C 1
ATOM 897 O O . GLU A 1 107 ? -5.234 -39.75 -27.688 1 97.69 107 GLU A O 1
ATOM 902 N N . LEU A 1 108 ? -4.875 -39.562 -25.5 1 97.94 108 LEU A N 1
ATOM 903 C CA . LEU A 1 108 ? -4.371 -40.938 -25.359 1 97.94 108 LEU A CA 1
ATOM 904 C C . LEU A 1 108 ? -5.453 -41.938 -25.703 1 97.94 108 LEU A C 1
ATOM 906 O O . LEU A 1 108 ? -5.184 -42.938 -26.375 1 97.94 108 LEU A O 1
ATOM 910 N N . ASP A 1 109 ? -6.68 -41.656 -25.25 1 97.62 109 ASP A N 1
ATOM 911 C CA . ASP A 1 109 ? -7.809 -42.531 -25.547 1 97.62 109 ASP A CA 1
ATOM 912 C C . ASP A 1 109 ? -8.094 -42.531 -27.047 1 97.62 109 ASP A C 1
ATOM 914 O O . ASP A 1 109 ? -8.328 -43.594 -27.641 1 97.62 109 ASP A O 1
ATOM 918 N N . ARG A 1 110 ? -8.086 -41.438 -27.656 1 97 110 ARG A N 1
ATOM 919 C CA . ARG A 1 110 ? -8.328 -41.312 -29.094 1 97 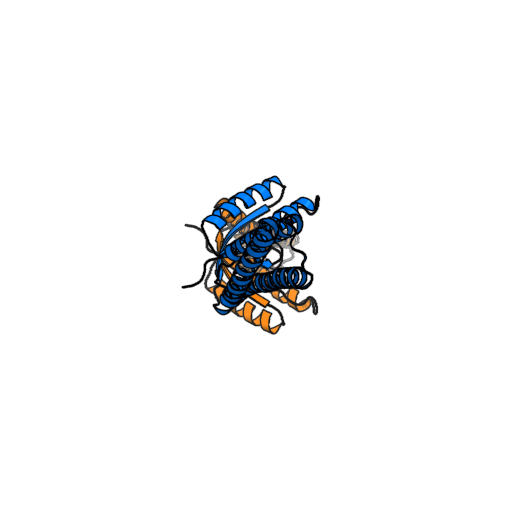110 ARG A CA 1
ATOM 920 C C . ARG A 1 110 ? -7.254 -42.062 -29.891 1 97 110 ARG A C 1
ATOM 922 O O . ARG A 1 110 ? -7.566 -42.75 -30.859 1 97 110 ARG A O 1
ATOM 929 N N . GLU A 1 111 ? -5.992 -41.844 -29.5 1 96.88 111 GLU A N 1
ATOM 930 C CA . GLU A 1 111 ? -4.895 -42.531 -30.172 1 96.88 111 GLU A CA 1
ATOM 931 C C . GLU A 1 111 ? -5.043 -44.062 -30.031 1 96.88 111 GLU A C 1
ATOM 933 O O . GLU A 1 111 ? -4.77 -44.781 -30.984 1 96.88 111 GLU A O 1
ATOM 938 N N . THR A 1 112 ? -5.484 -44.5 -28.859 1 96.06 112 THR A N 1
ATOM 939 C CA . THR A 1 112 ? -5.699 -45.938 -28.594 1 96.06 112 THR A CA 1
ATOM 940 C C . THR A 1 112 ? -6.836 -46.469 -29.469 1 96.06 112 THR A C 1
ATOM 942 O O . THR A 1 112 ? -6.703 -47.531 -30.07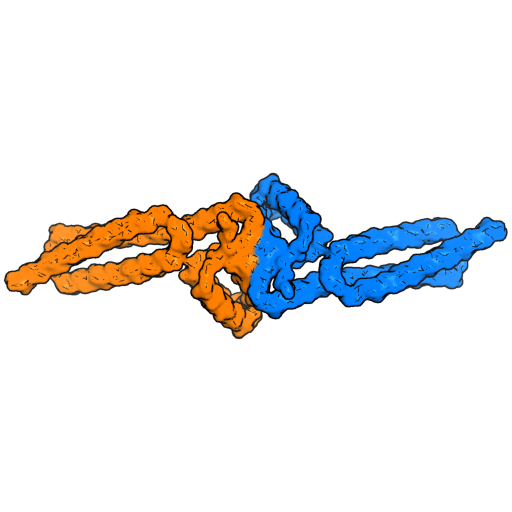8 1 96.06 112 THR A O 1
ATOM 945 N N . GLU A 1 113 ? -7.914 -45.688 -29.469 1 96.38 113 GLU A N 1
ATOM 946 C CA . GLU A 1 113 ? -9.078 -46.094 -30.25 1 96.38 113 GLU A CA 1
ATOM 947 C C . GLU A 1 113 ? -8.734 -46.156 -31.734 1 96.38 113 GLU A C 1
ATOM 949 O O . GLU A 1 113 ? -9.258 -47.031 -32.469 1 96.38 113 GLU A O 1
ATOM 954 N N . ASN A 1 114 ? -7.863 -45.281 -32.188 1 95.44 114 ASN A N 1
ATOM 955 C CA . ASN A 1 114 ? -7.484 -45.219 -33.594 1 95.44 114 ASN A CA 1
ATOM 956 C C . ASN A 1 114 ? -6.324 -46.156 -33.906 1 95.44 114 ASN A C 1
ATOM 958 O O . ASN A 1 114 ? -5.855 -46.219 -35.062 1 95.44 114 ASN A O 1
ATOM 962 N N . GLY A 1 115 ? -5.723 -46.875 -32.938 1 92.62 115 GLY A N 1
ATOM 963 C CA . GLY A 1 115 ? -4.637 -47.844 -33.125 1 92.62 115 GLY A CA 1
ATOM 964 C C . GLY A 1 115 ? -3.309 -47.156 -33.438 1 92.62 115 GLY A C 1
ATOM 965 O O . GLY A 1 115 ? -2.49 -47.719 -34.188 1 92.62 115 GLY A O 1
ATOM 966 N N . LYS A 1 116 ? -3.193 -45.906 -33 1 91.44 116 LYS A N 1
ATOM 967 C CA . LYS A 1 116 ? -1.952 -45.156 -33.219 1 91.44 116 LYS A CA 1
ATOM 968 C C . LYS A 1 116 ? -0.947 -45.438 -32.094 1 91.44 116 LYS A C 1
ATOM 970 O O . LYS A 1 116 ? -0.833 -44.656 -31.156 1 91.44 116 LYS A O 1
ATOM 975 N N . PHE A 1 117 ? -0.218 -46.469 -32.188 1 94 117 PHE A N 1
ATOM 976 C CA . PHE A 1 117 ? 0.785 -46.875 -31.203 1 94 117 PHE A CA 1
ATOM 977 C C . PHE A 1 117 ? 2.189 -46.719 -31.781 1 94 117 PHE A C 1
ATOM 979 O O . PHE A 1 117 ? 2.854 -47.719 -32.062 1 94 117 PHE A O 1
ATOM 986 N N . LYS A 1 118 ? 2.588 -45.562 -32.031 1 94.19 118 LYS A N 1
ATOM 987 C CA . LYS A 1 118 ? 3.924 -45.25 -32.531 1 94.19 118 LYS A CA 1
ATOM 988 C C . LYS A 1 118 ? 4.793 -44.625 -31.453 1 94.19 118 LYS A C 1
ATOM 990 O O . LYS A 1 118 ? 4.293 -43.875 -30.609 1 94.19 118 LYS A O 1
ATOM 995 N N . PHE A 1 119 ? 6.098 -44.844 -31.453 1 94.5 119 PHE A N 1
ATOM 996 C CA . PHE A 1 119 ? 7.043 -44.281 -30.5 1 94.5 119 PHE A CA 1
ATOM 997 C C . PHE A 1 119 ? 7.062 -42.75 -30.594 1 94.5 119 PHE A C 1
ATOM 999 O O . PHE A 1 119 ? 7.254 -42.062 -29.594 1 94.5 119 PHE A O 1
ATOM 1006 N N . SER A 1 120 ? 6.852 -42.219 -31.75 1 94.81 120 SER A N 1
ATOM 1007 C CA . SER A 1 120 ? 6.809 -40.781 -31.938 1 94.81 120 SER A CA 1
ATOM 1008 C C . SER A 1 120 ? 5.66 -40.156 -31.141 1 94.81 120 SER A C 1
ATOM 1010 O O . SER A 1 120 ? 5.828 -39.125 -30.516 1 94.81 120 SER A O 1
ATOM 1012 N N . GLU A 1 121 ? 4.477 -40.844 -31.172 1 95.5 121 GLU A N 1
ATOM 1013 C CA . GLU A 1 121 ? 3.32 -40.375 -30.422 1 95.5 121 GLU A CA 1
ATOM 1014 C C . GLU A 1 121 ? 3.568 -40.5 -28.922 1 95.5 121 GLU A C 1
ATOM 1016 O O . GLU A 1 121 ? 3.176 -39.625 -28.141 1 95.5 121 GLU A O 1
ATOM 1021 N N . LEU A 1 122 ? 4.176 -41.594 -28.531 1 96.69 122 LEU A N 1
ATOM 1022 C CA . LEU A 1 122 ? 4.512 -41.781 -27.125 1 96.69 122 LEU A CA 1
ATOM 1023 C C . LEU A 1 122 ? 5.422 -40.656 -26.625 1 96.69 122 LEU A C 1
ATOM 1025 O O . LEU A 1 122 ? 5.188 -40.094 -25.562 1 96.69 122 LEU A O 1
ATOM 1029 N N . GLU A 1 123 ? 6.434 -40.344 -27.375 1 96.38 123 GLU A N 1
ATOM 1030 C CA . GLU A 1 123 ? 7.375 -39.281 -27.016 1 96.38 123 GLU A CA 1
ATOM 1031 C C . GLU A 1 123 ? 6.668 -37.938 -26.844 1 96.38 123 GLU A C 1
ATOM 1033 O O . GLU A 1 123 ? 6.969 -37.188 -25.922 1 96.38 123 GLU A O 1
ATOM 1038 N N . GLU A 1 124 ? 5.766 -37.688 -27.734 1 97.44 124 GLU A N 1
ATOM 1039 C CA . GLU A 1 124 ? 4.992 -36.469 -27.672 1 97.44 124 GLU A CA 1
ATOM 1040 C C . GLU A 1 124 ? 4.156 -36.406 -26.391 1 97.44 124 GLU A C 1
ATOM 1042 O O . GLU A 1 124 ? 4.102 -35.375 -25.719 1 97.44 124 GLU A O 1
ATOM 1047 N N . ASN A 1 125 ? 3.531 -37.469 -26.125 1 97.62 125 ASN A N 1
ATOM 1048 C CA . ASN A 1 125 ? 2.684 -37.531 -24.938 1 97.62 125 ASN A CA 1
ATOM 1049 C C . ASN A 1 125 ? 3.508 -37.438 -23.656 1 97.62 125 ASN A C 1
ATOM 1051 O O . ASN A 1 125 ? 3.086 -36.812 -22.688 1 97.62 125 ASN A O 1
ATOM 1055 N N . GLU A 1 126 ? 4.633 -38.062 -23.625 1 97.75 126 GLU A N 1
ATOM 1056 C CA . GLU A 1 126 ? 5.535 -38 -22.469 1 97.75 126 GLU A CA 1
ATOM 1057 C C . GLU A 1 126 ? 6.027 -36.562 -22.25 1 97.75 126 GLU A C 1
ATOM 1059 O O . GLU A 1 126 ? 6.141 -36.094 -21.109 1 97.75 126 GLU A O 1
ATOM 1064 N N . GLU A 1 127 ? 6.305 -35.969 -23.359 1 97.69 127 GLU A N 1
ATOM 1065 C CA . GLU A 1 127 ? 6.723 -34.562 -23.25 1 97.69 127 GLU A CA 1
ATOM 1066 C C . GLU A 1 127 ? 5.609 -33.688 -22.688 1 97.69 127 GLU A C 1
ATOM 1068 O O . GLU A 1 127 ? 5.871 -32.781 -21.891 1 97.69 127 GLU A O 1
ATOM 1073 N N . GLU A 1 128 ? 4.406 -33.938 -23.109 1 98 128 GLU A N 1
ATOM 1074 C CA . GLU A 1 128 ? 3.256 -33.219 -22.594 1 98 128 GLU A CA 1
ATOM 1075 C C . GLU A 1 128 ? 3.105 -33.438 -21.078 1 98 128 GLU A C 1
ATOM 1077 O O . GLU A 1 128 ? 2.824 -32.469 -20.344 1 98 128 GLU A O 1
ATOM 1082 N N . LEU A 1 129 ? 3.27 -34.625 -20.609 1 98.62 129 LEU A N 1
ATOM 1083 C CA . LEU A 1 129 ? 3.166 -34.906 -19.172 1 98.62 129 LEU A CA 1
ATOM 1084 C C . LEU A 1 129 ? 4.25 -34.188 -18.391 1 98.62 129 LEU A C 1
ATOM 1086 O O . LEU A 1 129 ? 4.012 -33.719 -17.281 1 98.62 129 LEU A O 1
ATOM 1090 N N . LYS A 1 130 ? 5.426 -34.156 -18.953 1 98.38 130 LYS A N 1
ATOM 1091 C CA . LYS A 1 130 ? 6.52 -33.438 -18.312 1 98.38 130 LYS A CA 1
ATOM 1092 C C . LYS A 1 130 ? 6.18 -31.953 -18.141 1 98.38 130 LYS A C 1
ATOM 1094 O O . LYS A 1 130 ? 6.488 -31.359 -17.109 1 98.38 130 LYS A O 1
ATOM 1099 N N . LYS A 1 131 ? 5.586 -31.391 -19.188 1 98.38 131 LYS A N 1
ATOM 1100 C CA . LYS A 1 131 ? 5.133 -30.016 -19.125 1 98.38 131 LYS A CA 1
ATOM 1101 C C . LYS A 1 131 ? 4.109 -29.828 -18 1 98.38 131 LYS A C 1
ATOM 1103 O O . LYS A 1 131 ? 4.156 -28.844 -17.266 1 98.38 131 LYS A O 1
ATOM 1108 N N . LEU A 1 132 ? 3.186 -30.75 -17.922 1 98.69 132 LEU A N 1
ATOM 1109 C CA . LEU A 1 132 ? 2.154 -30.703 -16.891 1 98.69 132 LEU A CA 1
ATOM 1110 C C . LEU A 1 132 ? 2.771 -30.812 -15.508 1 98.69 132 LEU A C 1
ATOM 1112 O O . LEU A 1 132 ? 2.336 -30.141 -14.57 1 98.69 132 LEU A O 1
ATOM 1116 N N . GLN A 1 133 ? 3.752 -31.672 -15.398 1 98.75 133 GLN A N 1
ATOM 1117 C CA . GLN A 1 133 ? 4.434 -31.828 -14.117 1 98.75 133 GLN A CA 1
ATOM 1118 C C . GLN A 1 133 ? 5.086 -30.516 -13.688 1 98.75 133 GLN A C 1
ATOM 1120 O O . GLN A 1 133 ? 4.949 -30.094 -12.539 1 98.75 133 GLN A O 1
ATOM 1125 N N . ARG A 1 134 ? 5.762 -29.875 -14.594 1 98.44 134 ARG A N 1
ATOM 1126 C CA . ARG A 1 134 ? 6.406 -28.594 -14.305 1 98.44 134 ARG A CA 1
ATOM 1127 C C . ARG A 1 134 ? 5.375 -27.547 -13.906 1 98.44 134 ARG A C 1
ATOM 1129 O O . ARG A 1 134 ? 5.609 -26.75 -12.992 1 98.44 134 ARG A O 1
ATOM 1136 N N . TRP A 1 135 ? 4.355 -27.578 -14.586 1 98 135 TRP A N 1
ATOM 1137 C CA . TRP A 1 135 ? 3.273 -26.641 -14.305 1 98 135 TRP A CA 1
ATOM 1138 C C . TRP A 1 135 ? 2.686 -26.891 -12.922 1 98 135 TRP A C 1
ATOM 1140 O O . TRP A 1 135 ? 2.469 -25.953 -12.156 1 98 135 TRP A O 1
ATOM 1150 N N . TYR A 1 136 ? 2.441 -28.094 -12.633 1 98.44 136 TYR A N 1
ATOM 1151 C CA . TYR A 1 136 ? 1.907 -28.469 -11.328 1 98.44 136 TYR A CA 1
ATOM 1152 C C . TYR A 1 136 ? 2.83 -28.016 -10.203 1 98.44 136 TYR A C 1
ATOM 1154 O O . TYR A 1 136 ? 2.369 -27.469 -9.195 1 98.44 136 TYR A O 1
ATOM 1162 N N . ASP A 1 137 ? 4.074 -28.25 -10.414 1 98 137 ASP A N 1
ATOM 1163 C CA . ASP A 1 137 ? 5.062 -27.844 -9.422 1 98 137 ASP A CA 1
ATOM 1164 C C . ASP A 1 137 ? 5.035 -26.328 -9.203 1 98 137 ASP A C 1
ATOM 1166 O O . ASP A 1 137 ? 5.168 -25.859 -8.07 1 98 137 ASP A O 1
ATOM 1170 N N . LYS A 1 138 ? 4.879 -25.594 -10.25 1 97.25 138 LYS A N 1
ATOM 1171 C CA . LYS A 1 138 ? 4.82 -24.141 -10.164 1 97.25 138 LYS A CA 1
ATOM 1172 C C . LYS A 1 138 ? 3.586 -23.688 -9.383 1 97.25 138 LYS A C 1
ATOM 1174 O O . LYS A 1 138 ? 3.666 -22.781 -8.555 1 97.25 138 LYS A O 1
ATOM 1179 N N . ILE A 1 139 ? 2.412 -24.312 -9.648 1 97.94 139 ILE A N 1
ATOM 1180 C CA . ILE A 1 139 ? 1.17 -23.953 -8.977 1 97.94 139 ILE A CA 1
ATOM 1181 C C . ILE A 1 139 ? 1.28 -24.25 -7.484 1 97.94 139 ILE A C 1
ATOM 1183 O O . ILE A 1 139 ? 0.95 -23.422 -6.645 1 97.94 139 ILE A O 1
ATOM 1187 N N . THR A 1 140 ? 1.771 -25.469 -7.219 1 97.5 140 THR A N 1
ATOM 1188 C CA . THR A 1 140 ? 1.804 -25.922 -5.832 1 97.5 140 THR A CA 1
ATOM 1189 C C . THR A 1 140 ? 2.756 -25.062 -5.004 1 97.5 140 THR A C 1
ATOM 1191 O O . THR A 1 140 ? 2.521 -24.844 -3.812 1 97.5 140 THR A O 1
ATOM 1194 N N . LYS A 1 141 ? 3.783 -24.562 -5.617 1 96.44 141 LYS A N 1
ATOM 1195 C CA . LYS A 1 141 ? 4.746 -23.703 -4.938 1 96.44 141 LYS A CA 1
ATOM 1196 C C . LYS A 1 141 ? 4.094 -22.406 -4.484 1 96.44 141 LYS A C 1
ATOM 1198 O O . LYS A 1 141 ? 4.504 -21.812 -3.486 1 96.44 141 LYS A O 1
ATOM 1203 N N . ARG A 1 142 ? 3.039 -21.984 -5.145 1 97.19 142 ARG A N 1
ATOM 1204 C CA . ARG A 1 142 ? 2.381 -20.719 -4.844 1 97.19 142 ARG A CA 1
ATOM 1205 C C . ARG A 1 142 ? 1.104 -20.938 -4.039 1 97.19 142 ARG A C 1
ATOM 1207 O O . ARG A 1 142 ? 0.392 -19.984 -3.717 1 97.19 142 ARG A O 1
ATOM 1214 N N . ASP A 1 143 ? 0.823 -22.203 -3.811 1 97.75 143 ASP A N 1
ATOM 1215 C CA . ASP A 1 143 ? -0.367 -22.5 -3.02 1 97.75 143 ASP A CA 1
ATOM 1216 C C . ASP A 1 143 ? -0.089 -22.328 -1.526 1 97.75 143 ASP A C 1
ATOM 1218 O O . ASP A 1 143 ? -0.128 -23.297 -0.769 1 97.75 143 ASP A O 1
ATOM 1222 N N . TYR A 1 144 ? -0.007 -21.125 -1.138 1 97.69 144 TYR A N 1
ATOM 1223 C CA . TYR A 1 144 ? 0.441 -20.781 0.205 1 97.69 144 TYR A CA 1
ATOM 1224 C C . TYR A 1 144 ? -0.603 -21.172 1.246 1 97.69 144 TYR A C 1
ATOM 1226 O O . TYR A 1 144 ? -0.272 -21.391 2.414 1 97.69 144 TYR A O 1
ATOM 1234 N N . PHE A 1 145 ? -1.868 -21.281 0.881 1 97.25 145 PHE A N 1
ATOM 1235 C CA . PHE A 1 145 ? -2.928 -21.391 1.876 1 97.25 145 PHE A CA 1
ATOM 1236 C C . PHE A 1 145 ? -3.771 -22.641 1.626 1 97.25 145 PHE A C 1
ATOM 1238 O O . PHE A 1 145 ? -4.953 -22.672 1.969 1 97.25 145 PHE A O 1
ATOM 1245 N N . ASN A 1 146 ? -3.211 -23.531 0.974 1 95.62 146 ASN A N 1
ATOM 1246 C CA . ASN A 1 146 ? -3.869 -24.812 0.731 1 95.62 146 ASN A CA 1
ATOM 1247 C C . ASN A 1 146 ? -5.246 -24.625 0.103 1 95.62 146 ASN A C 1
ATOM 1249 O O . ASN A 1 146 ? -6.266 -24.922 0.731 1 95.62 146 ASN A O 1
ATOM 1253 N N . SER A 1 147 ? -5.25 -24.359 -1.146 1 96.25 147 SER A N 1
ATOM 1254 C CA . SER A 1 147 ? -6.473 -24.078 -1.89 1 96.25 147 SER A CA 1
ATOM 1255 C C . SER A 1 147 ? -7.277 -25.344 -2.139 1 96.25 147 SER A C 1
ATOM 1257 O O . SER A 1 147 ? -6.727 -26.453 -2.111 1 96.25 147 SER A O 1
ATOM 1259 N N . GLU A 1 148 ? -8.523 -25.266 -2.404 1 95.5 148 GLU A N 1
ATOM 1260 C CA . GLU A 1 148 ? -9.461 -26.391 -2.508 1 95.5 148 GLU A CA 1
ATOM 1261 C C . GLU A 1 148 ? -9.234 -27.188 -3.785 1 95.5 148 GLU A C 1
ATOM 1263 O O . GLU A 1 148 ? -9.516 -28.375 -3.834 1 95.5 148 GLU A O 1
ATOM 1268 N N . GLY A 1 149 ? -8.727 -26.594 -4.766 1 96 149 GLY A N 1
ATOM 1269 C CA . GLY A 1 149 ? -8.57 -27.234 -6.066 1 96 149 GLY A CA 1
ATOM 1270 C C . GLY A 1 149 ? -7.402 -28.203 -6.121 1 96 149 GLY A C 1
ATOM 1271 O O . GLY A 1 149 ? -7.266 -28.969 -7.078 1 96 149 GLY A O 1
ATOM 1272 N N . LYS A 1 150 ? -6.594 -28.156 -5.086 1 96.69 150 LYS A N 1
ATOM 1273 C CA . LYS A 1 150 ? -5.352 -28.922 -5.105 1 96.69 150 LYS A CA 1
ATOM 1274 C C . LYS A 1 150 ? -5.637 -30.422 -5.207 1 96.69 150 LYS A C 1
ATOM 1276 O O . LYS A 1 150 ? -5.055 -31.109 -6.043 1 96.69 150 LYS A O 1
ATOM 1281 N N . ASP A 1 151 ? -6.52 -30.969 -4.445 1 96.94 151 ASP A N 1
ATOM 1282 C CA . ASP A 1 151 ? -6.785 -32.406 -4.371 1 96.94 151 ASP A CA 1
ATOM 1283 C C . ASP A 1 151 ? -7.277 -32.938 -5.715 1 96.94 151 ASP A C 1
ATOM 1285 O O . ASP A 1 151 ? -6.773 -33.938 -6.211 1 96.94 151 ASP A O 1
ATOM 1289 N N . LYS A 1 152 ? -8.258 -32.281 -6.25 1 97.62 152 LYS A N 1
ATOM 1290 C CA . LYS A 1 152 ? -8.797 -32.719 -7.539 1 97.62 152 LYS A CA 1
ATOM 1291 C C . LYS A 1 152 ? -7.727 -32.656 -8.625 1 97.62 152 LYS A C 1
ATOM 1293 O O . LYS A 1 152 ? -7.66 -33.531 -9.484 1 97.62 152 LYS A O 1
ATOM 1298 N N . ALA A 1 153 ? -6.949 -31.578 -8.586 1 98.19 153 ALA A N 1
ATOM 1299 C CA . ALA A 1 153 ? -5.875 -31.438 -9.57 1 98.19 153 ALA A CA 1
ATOM 1300 C C . ALA A 1 153 ? -4.883 -32.594 -9.469 1 98.19 153 ALA A C 1
ATOM 1302 O O . ALA A 1 153 ? -4.477 -33.156 -10.484 1 98.19 153 ALA A O 1
ATOM 1303 N N . GLU A 1 154 ? -4.539 -32.906 -8.289 1 97.88 154 GLU A N 1
ATOM 1304 C CA . GLU A 1 154 ? -3.613 -34.031 -8.062 1 97.88 154 GLU A CA 1
ATOM 1305 C C . GLU A 1 154 ? -4.199 -35.344 -8.547 1 97.88 154 GLU A C 1
ATOM 1307 O O . GLU A 1 154 ? -3.494 -36.156 -9.148 1 97.88 154 GLU A O 1
ATOM 1312 N N . GLU A 1 155 ? -5.398 -35.594 -8.289 1 98.25 155 GLU A N 1
ATOM 1313 C CA . GLU A 1 155 ? -6.082 -36.812 -8.688 1 98.25 155 GLU A CA 1
ATOM 1314 C C . GLU A 1 155 ? -6.086 -36.969 -10.203 1 98.25 155 GLU A C 1
ATOM 1316 O O . GLU A 1 155 ? -5.754 -38.062 -10.719 1 98.25 155 GLU A O 1
ATOM 1321 N N . VAL A 1 156 ? -6.516 -35.906 -10.891 1 98.5 156 VAL A N 1
ATOM 1322 C CA . VAL A 1 156 ? -6.598 -36 -12.352 1 98.5 156 VAL A CA 1
ATOM 1323 C C . VAL A 1 156 ? -5.199 -36.156 -12.938 1 98.5 156 VAL A C 1
ATOM 1325 O O . VAL A 1 156 ? -5.016 -36.844 -13.945 1 98.5 156 VAL A O 1
ATOM 1328 N N . PHE A 1 157 ? -4.234 -35.531 -12.328 1 98.69 157 PHE A N 1
ATOM 1329 C CA . PHE A 1 157 ? -2.854 -35.656 -12.781 1 98.69 157 PHE A CA 1
ATOM 1330 C C . PHE A 1 157 ? -2.369 -37.094 -12.672 1 98.69 157 PHE A C 1
ATOM 1332 O O . PHE A 1 157 ? -1.73 -37.594 -13.586 1 98.69 157 PHE A O 1
ATOM 1339 N N . GLU A 1 158 ? -2.691 -37.688 -11.547 1 98.69 158 GLU A N 1
ATOM 1340 C CA . GLU A 1 158 ? -2.34 -39.094 -11.344 1 98.69 158 GLU A CA 1
ATOM 1341 C C . GLU A 1 158 ? -3.01 -40 -12.391 1 98.69 158 GLU A C 1
ATOM 1343 O O . GLU A 1 158 ? -2.402 -40.938 -12.883 1 98.69 158 GLU A O 1
ATOM 1348 N N . LYS A 1 159 ? -4.227 -39.719 -12.688 1 98.56 159 LYS A N 1
ATOM 1349 C CA . LYS A 1 159 ? -4.93 -40.469 -13.719 1 98.56 159 LYS A CA 1
ATOM 1350 C C . LYS A 1 159 ? -4.227 -40.344 -15.07 1 98.56 159 LYS A C 1
ATOM 1352 O O . LYS A 1 159 ? -4.129 -41.312 -15.828 1 98.56 159 LYS A O 1
ATOM 1357 N N . ALA A 1 160 ? -3.758 -39.156 -15.312 1 98.69 160 ALA A N 1
ATOM 1358 C CA . ALA A 1 160 ? -3.045 -38.938 -16.562 1 98.69 160 ALA A CA 1
ATOM 1359 C C . ALA A 1 160 ? -1.751 -39.75 -16.625 1 98.69 160 ALA A C 1
ATOM 1361 O O . ALA A 1 160 ? -1.42 -40.312 -17.656 1 98.69 160 ALA A O 1
ATOM 1362 N N . LYS A 1 161 ? -1.047 -39.75 -15.516 1 98.56 161 LYS A N 1
ATOM 1363 C CA . LYS A 1 161 ? 0.191 -40.5 -15.43 1 98.56 161 LYS A CA 1
ATOM 1364 C C . LYS A 1 161 ? -0.066 -42 -15.672 1 98.56 161 LYS A C 1
ATOM 1366 O O . LYS A 1 161 ? 0.658 -42.656 -16.438 1 98.56 161 LYS A O 1
ATOM 1371 N N . VAL A 1 162 ? -1.064 -42.5 -15.047 1 98.56 162 VAL A N 1
ATOM 1372 C CA . VAL A 1 162 ? -1.415 -43.906 -15.164 1 98.56 162 VAL A CA 1
ATOM 1373 C C . VAL A 1 162 ? -1.821 -44.25 -16.594 1 98.56 162 VAL A C 1
ATOM 1375 O O . VAL A 1 162 ? -1.397 -45.25 -17.156 1 98.56 162 VAL A O 1
ATOM 1378 N N . ARG A 1 163 ? -2.619 -43.344 -17.188 1 98.5 163 ARG A N 1
ATOM 1379 C CA . ARG A 1 163 ? -3.086 -43.594 -18.547 1 98.5 163 ARG A CA 1
ATOM 1380 C C . ARG A 1 163 ? -1.922 -43.594 -19.531 1 98.5 163 ARG A C 1
ATOM 1382 O O . ARG A 1 163 ? -1.907 -44.375 -20.469 1 98.5 163 ARG A O 1
ATOM 1389 N N . LEU A 1 164 ? -1.023 -42.656 -19.297 1 98.31 164 LEU A N 1
ATOM 1390 C CA . LEU A 1 164 ? 0.141 -42.625 -20.172 1 98.31 164 LEU A CA 1
ATOM 1391 C C . LEU A 1 164 ? 0.973 -43.906 -20.031 1 98.31 164 LEU A C 1
ATOM 1393 O O . LEU A 1 164 ? 1.51 -44.406 -21.016 1 98.31 164 LEU A O 1
ATOM 1397 N N . GLN A 1 165 ? 1.109 -44.375 -18.812 1 98 165 GLN A N 1
ATOM 1398 C CA . GLN A 1 165 ? 1.832 -45.625 -18.578 1 98 165 GLN A CA 1
ATOM 1399 C C . GLN A 1 165 ? 1.174 -46.781 -19.312 1 98 165 GLN A C 1
ATOM 1401 O O . GLN A 1 165 ? 1.86 -47.594 -19.922 1 98 165 GLN A O 1
ATOM 1406 N N . GLU A 1 166 ? -0.146 -46.844 -19.266 1 97.5 166 GLU A N 1
ATOM 1407 C CA . GLU A 1 166 ? -0.887 -47.875 -19.984 1 97.5 166 GLU A CA 1
ATOM 1408 C C . GLU A 1 166 ? -0.646 -47.781 -21.484 1 97.5 166 GLU A C 1
ATOM 1410 O O . GLU A 1 166 ? -0.462 -48.812 -22.156 1 97.5 166 GLU A O 1
ATOM 1415 N N . TYR A 1 167 ? -0.701 -46.594 -21.938 1 97.62 167 TYR A N 1
ATOM 1416 C CA . TYR A 1 167 ? -0.45 -46.375 -23.344 1 97.62 167 TYR A CA 1
ATOM 1417 C C . TYR A 1 167 ? 0.965 -46.781 -23.734 1 97.62 167 TYR A C 1
ATOM 1419 O O . TYR A 1 167 ? 1.173 -47.438 -24.766 1 97.62 167 TYR A O 1
ATOM 1427 N N . SER A 1 168 ? 1.938 -46.375 -22.922 1 96.88 168 SER A N 1
ATOM 1428 C CA . SER A 1 168 ? 3.336 -46.75 -23.125 1 96.88 168 SER A CA 1
ATOM 1429 C C . SER A 1 168 ? 3.512 -48.25 -23.188 1 96.88 168 SER A C 1
ATOM 1431 O O . SER A 1 168 ? 4.199 -48.781 -24.078 1 96.88 168 SER A O 1
ATOM 1433 N N . ASP A 1 169 ? 2.844 -48.969 -22.297 1 96.75 169 ASP A N 1
ATOM 1434 C CA . ASP A 1 169 ? 2.918 -50.438 -22.25 1 96.75 169 ASP A CA 1
ATOM 1435 C C . ASP A 1 169 ? 2.375 -51.062 -23.547 1 96.75 169 ASP A C 1
ATOM 1437 O O . ASP A 1 169 ? 2.936 -52.031 -24.062 1 96.75 169 ASP A O 1
ATOM 1441 N N . GLU A 1 170 ? 1.333 -50.469 -24.047 1 95.38 170 GLU A N 1
ATOM 1442 C CA . GLU A 1 170 ? 0.72 -50.969 -25.266 1 95.38 170 GLU A CA 1
ATOM 1443 C C . GLU A 1 170 ? 1.629 -50.75 -26.469 1 95.38 170 GLU A C 1
ATOM 1445 O O . GLU A 1 170 ? 1.732 -51.594 -27.359 1 95.38 170 GLU A O 1
ATOM 1450 N N . VAL A 1 171 ? 2.26 -49.562 -26.531 1 95.06 171 VAL A N 1
ATOM 1451 C CA . VAL A 1 171 ? 3.184 -49.25 -27.625 1 95.06 171 VAL A CA 1
ATOM 1452 C C . VAL A 1 171 ? 4.328 -50.25 -27.625 1 95.06 171 VAL A C 1
ATOM 1454 O O . VAL A 1 171 ? 4.68 -50.812 -28.672 1 95.06 171 VAL A O 1
ATOM 1457 N N . TYR A 1 172 ? 4.914 -50.562 -26.516 1 94.31 172 TYR A N 1
ATOM 1458 C CA . TYR A 1 172 ? 6.035 -51.5 -26.406 1 94.31 172 TYR A CA 1
ATOM 1459 C C . TYR A 1 172 ? 5.602 -52.906 -26.766 1 94.31 172 TYR A C 1
ATOM 1461 O O . TYR A 1 172 ? 6.316 -53.625 -27.469 1 94.31 172 TYR A O 1
ATOM 1469 N N . LYS A 1 173 ? 4.465 -53.375 -26.281 1 92.5 173 LYS A N 1
ATOM 1470 C CA . LYS A 1 173 ? 3.951 -54.688 -26.578 1 92.5 173 LYS A CA 1
ATOM 1471 C C . LYS A 1 173 ? 3.781 -54.906 -28.078 1 92.5 173 LYS A C 1
ATOM 1473 O O . LYS A 1 173 ? 4.105 -55.969 -28.594 1 92.5 173 LYS A O 1
ATOM 1478 N N . ARG A 1 174 ? 3.342 -54 -28.781 1 91.25 174 ARG A N 1
ATOM 1479 C CA . ARG A 1 174 ? 3.062 -54.094 -30.203 1 91.25 174 ARG A CA 1
ATOM 1480 C C . ARG A 1 174 ? 4.352 -54.094 -31.016 1 91.25 174 ARG A C 1
ATOM 1482 O O . ARG A 1 174 ? 4.375 -54.531 -32.156 1 91.25 174 ARG A O 1
ATOM 1489 N N . HIS A 1 175 ? 5.395 -53.5 -30.5 1 88.81 175 HIS A N 1
ATOM 1490 C CA . HIS A 1 175 ? 6.652 -53.469 -31.25 1 88.81 175 HIS A CA 1
ATOM 1491 C C . HIS A 1 175 ? 7.582 -54.594 -30.812 1 88.81 175 HIS A C 1
ATOM 1493 O O . HIS A 1 175 ? 8.648 -54.781 -31.406 1 88.81 175 HIS A O 1
ATOM 1499 N N . GLU A 1 176 ? 7.375 -55.156 -29.703 1 81.5 176 GLU A N 1
ATOM 1500 C CA . GLU A 1 176 ? 8.094 -56.375 -29.359 1 81.5 176 GLU A CA 1
ATOM 1501 C C . GLU A 1 176 ? 7.555 -57.562 -30.141 1 81.5 176 GLU A C 1
ATOM 1503 O O . GLU A 1 176 ? 8.273 -58.531 -30.359 1 81.5 176 GLU A O 1
ATOM 1508 N N . GLU A 1 177 ? 6.285 -57.5 -30.625 1 60.03 177 GLU A N 1
ATOM 1509 C CA . GLU A 1 177 ? 5.738 -58.562 -31.469 1 60.03 177 GLU A CA 1
ATOM 1510 C C . GLU A 1 177 ? 6.16 -58.375 -32.938 1 60.03 177 GLU A C 1
ATOM 1512 O O . GLU A 1 177 ? 6.398 -57.25 -33.375 1 60.03 177 GLU A O 1
ATOM 1517 N N . MET B 1 1 ? 14.406 0.79 17.938 1 63.41 1 MET B N 1
ATOM 1518 C CA . MET B 1 1 ? 13.117 0.119 17.844 1 63.41 1 MET B CA 1
ATOM 1519 C C . MET B 1 1 ? 12.375 0.543 16.578 1 63.41 1 MET B C 1
ATOM 1521 O O . MET B 1 1 ? 12.469 1.698 16.156 1 63.41 1 MET B O 1
ATOM 1525 N N . SER B 1 2 ? 11.906 -0.402 15.578 1 85.44 2 SER B N 1
ATOM 1526 C CA . SER B 1 2 ? 11.281 -0.126 14.281 1 85.44 2 SER B CA 1
ATOM 1527 C C . SER B 1 2 ? 9.922 0.533 14.453 1 85.44 2 SER B C 1
ATOM 1529 O O . SER B 1 2 ? 9.148 0.152 15.336 1 85.44 2 SER B O 1
ATOM 1531 N N . THR B 1 3 ? 9.758 1.676 13.922 1 92.56 3 THR B N 1
ATOM 1532 C CA . THR B 1 3 ? 8.5 2.412 13.953 1 92.56 3 THR B CA 1
ATOM 1533 C C . THR B 1 3 ? 7.383 1.604 13.305 1 92.56 3 THR B C 1
ATOM 1535 O O . THR B 1 3 ? 7.574 1.018 12.234 1 92.56 3 THR B O 1
ATOM 1538 N N . ASN B 1 4 ? 6.289 1.546 14.016 1 96.25 4 ASN B N 1
ATOM 1539 C CA . ASN B 1 4 ? 5.094 0.924 13.461 1 96.25 4 ASN B CA 1
ATOM 1540 C C . ASN B 1 4 ? 4.207 1.946 12.758 1 96.25 4 ASN B C 1
ATOM 1542 O O . ASN B 1 4 ? 4.02 3.059 13.25 1 96.25 4 ASN B O 1
ATOM 1546 N N . PHE B 1 5 ? 3.736 1.547 11.633 1 98.12 5 PHE B N 1
ATOM 1547 C CA . PHE B 1 5 ? 2.865 2.436 10.875 1 98.12 5 PHE B CA 1
ATOM 1548 C C . PHE B 1 5 ? 1.483 1.816 10.695 1 98.12 5 PHE B C 1
ATOM 1550 O O . PHE B 1 5 ? 1.331 0.595 10.758 1 98.12 5 PHE B O 1
ATOM 1557 N N . LEU B 1 6 ? 0.51 2.658 10.578 1 98.31 6 LEU B N 1
ATOM 1558 C CA . LEU B 1 6 ? -0.8 2.258 10.078 1 98.31 6 LEU B CA 1
ATOM 1559 C C . LEU B 1 6 ? -0.889 2.451 8.57 1 98.31 6 LEU B C 1
ATOM 1561 O O . LEU B 1 6 ? -0.48 3.49 8.047 1 98.31 6 LEU B O 1
ATOM 1565 N N . THR B 1 7 ? -1.274 1.429 7.938 1 97.88 7 THR B N 1
ATOM 1566 C CA . THR B 1 7 ? -1.554 1.539 6.508 1 97.88 7 THR B CA 1
ATOM 1567 C C . THR B 1 7 ? -3.059 1.563 6.254 1 97.88 7 THR B C 1
ATOM 1569 O O . THR B 1 7 ? -3.803 0.764 6.824 1 97.88 7 THR B O 1
ATOM 1572 N N . PHE B 1 8 ? -3.545 2.482 5.496 1 98.12 8 PHE B N 1
ATOM 1573 C CA . PHE B 1 8 ? -4.934 2.586 5.059 1 98.12 8 PHE B CA 1
ATOM 1574 C C . PHE B 1 8 ? -5.027 2.537 3.541 1 98.12 8 PHE B C 1
ATOM 1576 O O . PHE B 1 8 ? -4.641 3.488 2.859 1 98.12 8 PHE B O 1
ATOM 1583 N N . THR B 1 9 ? -5.473 1.426 3.027 1 96.88 9 THR B N 1
ATOM 1584 C CA . THR B 1 9 ? -5.676 1.281 1.59 1 96.88 9 THR B CA 1
ATOM 1585 C C . THR B 1 9 ? -7.148 1.464 1.23 1 96.88 9 THR B C 1
ATOM 1587 O O . THR B 1 9 ? -8.031 1.019 1.965 1 96.88 9 THR B O 1
ATOM 1590 N N . TYR B 1 10 ? -7.398 2.131 0.059 1 95.81 10 TYR B N 1
ATOM 1591 C CA . TYR B 1 10 ? -8.805 2.32 -0.294 1 95.81 10 TYR B CA 1
ATOM 1592 C C . TYR B 1 10 ? -8.969 2.463 -1.803 1 95.81 10 TYR B C 1
ATOM 1594 O O . TYR B 1 10 ? -8.047 2.902 -2.496 1 95.81 10 TYR B O 1
ATOM 1602 N N . LYS B 1 11 ? -10.094 2.01 -2.252 1 94.19 11 LYS B N 1
ATOM 1603 C CA . LYS B 1 11 ? -10.586 2.18 -3.617 1 94.19 11 LYS B CA 1
ATOM 1604 C C . LYS B 1 11 ? -12.031 2.658 -3.625 1 94.19 11 LYS B C 1
ATOM 1606 O O . LYS B 1 11 ? -12.906 2.023 -3.029 1 94.19 11 LYS B O 1
ATOM 1611 N N . ILE B 1 12 ? -12.25 3.762 -4.25 1 94.06 12 ILE B N 1
ATOM 1612 C CA . ILE B 1 12 ? -13.578 4.352 -4.328 1 94.06 12 ILE B CA 1
ATOM 1613 C C . ILE B 1 12 ? -13.953 4.582 -5.789 1 94.06 12 ILE B C 1
ATOM 1615 O O . ILE B 1 12 ? -13.125 5.008 -6.59 1 94.06 12 ILE B O 1
ATOM 1619 N N . PRO B 1 13 ? -15.211 4.18 -6.129 1 93.38 13 PRO B N 1
ATOM 1620 C CA . PRO B 1 13 ? -15.656 4.449 -7.5 1 93.38 13 PRO B CA 1
ATOM 1621 C C . PRO B 1 13 ? -15.352 5.879 -7.945 1 93.38 13 PRO B C 1
ATOM 1623 O O . PRO B 1 13 ? -15.383 6.805 -7.133 1 93.38 13 PRO B O 1
ATOM 1626 N N . SER B 1 14 ? -15.031 5.965 -9.234 1 89.56 14 SER B N 1
ATOM 1627 C CA . SER B 1 14 ? -14.586 7.25 -9.766 1 89.56 14 SER B CA 1
ATOM 1628 C C . SER B 1 14 ? -15.703 8.281 -9.734 1 89.56 14 SER B C 1
ATOM 1630 O O . SER B 1 14 ? -15.445 9.484 -9.656 1 89.56 14 SER B O 1
ATOM 1632 N N . GLU B 1 15 ? -17.016 7.773 -9.875 1 89.75 15 GLU B N 1
ATOM 1633 C CA . GLU B 1 15 ? -18.156 8.68 -9.828 1 89.75 15 GLU B CA 1
ATOM 1634 C C . GLU B 1 15 ? -19.078 8.352 -8.656 1 89.75 15 GLU B C 1
ATOM 1636 O O . GLU B 1 15 ? -19.359 7.18 -8.391 1 89.75 15 GLU B O 1
ATOM 1641 N N . PRO B 1 16 ? -19.547 9.367 -7.93 1 92.44 16 PRO B N 1
ATOM 1642 C CA . PRO B 1 16 ? -19.156 10.781 -8.039 1 92.44 16 PRO B CA 1
ATOM 1643 C C . PRO B 1 16 ? -17.766 11.055 -7.457 1 92.44 16 PRO B C 1
ATOM 1645 O O . PRO B 1 16 ? -17.359 10.398 -6.492 1 92.44 16 PRO B O 1
ATOM 1648 N N . SER B 1 17 ? -17.016 12.047 -7.875 1 90.81 17 SER B N 1
ATOM 1649 C CA . SER B 1 17 ? -15.641 12.352 -7.492 1 90.81 17 SER B CA 1
ATOM 1650 C C . SER B 1 17 ? -15.578 12.914 -6.074 1 90.81 17 SER B C 1
ATOM 1652 O O . SER B 1 17 ? -14.539 12.828 -5.418 1 90.81 17 SER B O 1
ATOM 1654 N N . LYS B 1 18 ? -16.625 13.477 -5.602 1 94.06 18 LYS B N 1
ATOM 1655 C CA . LYS B 1 18 ? -16.641 14.117 -4.289 1 94.06 18 LYS B CA 1
ATOM 1656 C C . LYS B 1 18 ? -16.297 13.117 -3.186 1 94.06 18 LYS B C 1
ATOM 1658 O O . LYS B 1 18 ? -15.734 13.492 -2.154 1 94.06 18 LYS B O 1
ATOM 1663 N N . ASN B 1 19 ? -16.641 11.844 -3.426 1 94.62 19 ASN B N 1
ATOM 1664 C CA . ASN B 1 19 ? -16.344 10.828 -2.42 1 94.62 19 ASN B CA 1
ATOM 1665 C C . ASN B 1 19 ? -14.852 10.602 -2.254 1 94.62 19 ASN B C 1
ATOM 1667 O O . ASN B 1 19 ? -14.352 10.492 -1.131 1 94.62 19 ASN B O 1
ATOM 1671 N N . ARG B 1 20 ? -14.18 10.562 -3.359 1 94.38 20 ARG B N 1
ATOM 1672 C CA . ARG B 1 20 ? -12.727 10.406 -3.312 1 94.38 20 ARG B CA 1
ATOM 1673 C C . ARG B 1 20 ? -12.07 11.625 -2.674 1 94.38 20 ARG B C 1
ATOM 1675 O O . ARG B 1 20 ? -11.117 11.484 -1.901 1 94.38 20 ARG B O 1
ATOM 1682 N N . VAL B 1 21 ? -12.586 12.773 -3.029 1 95 21 VAL B N 1
ATOM 1683 C CA . VAL B 1 21 ? -12.055 14.023 -2.494 1 95 21 VAL B CA 1
ATOM 1684 C C . VAL B 1 21 ? -12.266 14.07 -0.982 1 95 21 VAL B C 1
ATOM 1686 O O . VAL B 1 21 ? -11.383 14.5 -0.237 1 95 21 VAL B O 1
ATOM 1689 N N . TYR B 1 22 ? -13.438 13.586 -0.549 1 96.38 22 TYR B N 1
ATOM 1690 C CA . TYR B 1 22 ? -13.766 13.539 0.872 1 96.38 22 TYR B CA 1
ATOM 1691 C C . TYR B 1 22 ? -12.742 12.703 1.636 1 96.38 22 TYR B C 1
ATOM 1693 O O . TYR B 1 22 ? -12.188 13.164 2.639 1 96.38 22 TYR B O 1
ATOM 1701 N N . VAL B 1 23 ? -12.445 11.539 1.176 1 97 23 VAL B N 1
ATOM 1702 C CA . VAL B 1 23 ? -11.516 10.641 1.849 1 97 23 VAL B CA 1
ATOM 1703 C C . VAL B 1 23 ? -10.102 11.219 1.794 1 97 23 VAL B C 1
ATOM 1705 O O . VAL B 1 23 ? -9.375 11.172 2.785 1 97 23 VAL B O 1
ATOM 1708 N N . TRP B 1 24 ? -9.789 11.766 0.598 1 95.94 24 TRP B N 1
ATOM 1709 C CA . TRP B 1 24 ? -8.477 12.391 0.425 1 95.94 24 TRP B CA 1
ATOM 1710 C C . TRP B 1 24 ? -8.258 13.492 1.457 1 95.94 24 TRP B C 1
ATOM 1712 O O . TRP B 1 24 ? -7.184 13.586 2.047 1 95.94 24 TRP B O 1
ATOM 1722 N N . ARG B 1 25 ? -9.258 14.234 1.719 1 96.88 25 ARG B N 1
ATOM 1723 C CA . ARG B 1 25 ? -9.156 15.352 2.654 1 96.88 25 ARG B CA 1
ATOM 1724 C C . ARG B 1 25 ? -8.945 14.852 4.082 1 96.88 25 ARG B C 1
ATOM 1726 O O . ARG B 1 25 ? -8.195 15.453 4.848 1 96.88 25 ARG B O 1
ATOM 1733 N N . ILE B 1 26 ? -9.602 13.812 4.383 1 97.38 26 ILE B N 1
ATOM 1734 C CA . ILE B 1 26 ? -9.438 13.242 5.715 1 97.38 26 ILE B CA 1
ATOM 1735 C C . ILE B 1 26 ? -8 12.766 5.902 1 97.38 26 ILE B C 1
ATOM 1737 O O . ILE B 1 26 ? -7.375 13.039 6.93 1 97.38 26 ILE B O 1
ATOM 1741 N N . ILE B 1 27 ? -7.508 12.07 4.879 1 97.88 27 ILE B N 1
ATOM 1742 C CA . ILE B 1 27 ? -6.145 11.555 4.934 1 97.88 27 ILE B CA 1
ATOM 1743 C C . ILE B 1 27 ? -5.16 12.711 5.062 1 97.88 27 ILE B C 1
ATOM 1745 O O . ILE B 1 27 ? -4.262 12.68 5.906 1 97.88 27 ILE B O 1
ATOM 1749 N N . LYS B 1 28 ? -5.414 13.734 4.27 1 96.19 28 LYS B N 1
ATOM 1750 C CA . LYS B 1 28 ? -4.551 14.906 4.301 1 96.19 28 LYS B CA 1
ATOM 1751 C C . LYS B 1 28 ? -4.625 15.609 5.66 1 96.19 28 LYS B C 1
ATOM 1753 O O . LYS B 1 28 ? -3.598 16 6.215 1 96.19 28 LYS B O 1
ATOM 1758 N N . ASP B 1 29 ? -5.824 15.734 6.156 1 96.56 29 ASP B N 1
ATOM 1759 C CA . ASP B 1 29 ? -6.035 16.406 7.43 1 96.56 29 ASP B CA 1
ATOM 1760 C C . ASP B 1 29 ? -5.352 15.664 8.57 1 96.56 29 ASP B C 1
ATOM 1762 O O . ASP B 1 29 ? -4.949 16.266 9.57 1 96.56 29 ASP B O 1
ATOM 1766 N N . LEU B 1 30 ? -5.18 14.414 8.406 1 97.88 30 LEU B N 1
ATOM 1767 C CA . LEU B 1 30 ? -4.547 13.602 9.43 1 97.88 30 LEU B CA 1
ATOM 1768 C C . LEU B 1 30 ? -3.033 13.562 9.242 1 97.88 30 LEU B C 1
ATOM 1770 O O . LEU B 1 30 ? -2.309 13.031 10.078 1 97.88 30 LEU B O 1
ATOM 1774 N N . GLY B 1 31 ? -2.557 14.086 8.133 1 97.88 31 GLY B N 1
ATOM 1775 C CA . GLY B 1 31 ? -1.127 14.156 7.875 1 97.88 31 GLY B CA 1
ATOM 1776 C C . GLY B 1 31 ? -0.562 12.875 7.297 1 97.88 31 GLY B C 1
ATOM 1777 O O . GLY B 1 31 ? 0.625 12.586 7.461 1 97.88 31 GLY B O 1
ATOM 1778 N N . GLY B 1 32 ? -1.39 12.109 6.66 1 98.06 32 GLY B N 1
ATOM 1779 C CA . GLY B 1 32 ? -0.925 10.875 6.047 1 98.06 32 GLY B CA 1
ATOM 1780 C C . GLY B 1 32 ? -0.006 11.109 4.863 1 98.06 32 GLY B C 1
ATOM 1781 O O . GLY B 1 32 ? -0.068 12.156 4.215 1 98.06 32 GLY B O 1
ATOM 1782 N N . ILE B 1 33 ? 0.86 10.117 4.676 1 96.75 33 ILE B N 1
ATOM 1783 C CA . ILE B 1 33 ? 1.688 10.109 3.475 1 96.75 33 ILE B CA 1
ATOM 1784 C C . ILE B 1 33 ? 1.302 8.922 2.592 1 96.75 33 ILE B C 1
ATOM 1786 O O . ILE B 1 33 ? 0.973 7.848 3.098 1 96.75 33 ILE B O 1
ATOM 1790 N N . TYR B 1 34 ? 1.372 9.203 1.301 1 94.5 34 TYR B N 1
ATOM 1791 C CA . TYR B 1 34 ? 1.022 8.117 0.391 1 94.5 34 TYR B CA 1
ATOM 1792 C C . TYR B 1 34 ? 2.262 7.344 -0.033 1 94.5 34 TYR B C 1
ATOM 1794 O O . TYR B 1 34 ? 3.217 7.922 -0.556 1 94.5 34 TYR B O 1
ATOM 1802 N N . LEU B 1 35 ? 2.209 6.031 0.282 1 91.5 35 LEU B N 1
ATOM 1803 C CA . LEU B 1 35 ? 3.211 5.129 -0.278 1 91.5 35 LEU B CA 1
ATOM 1804 C C . LEU B 1 35 ? 2.994 4.938 -1.774 1 91.5 35 LEU B C 1
ATOM 1806 O O . LEU B 1 35 ? 3.955 4.902 -2.547 1 91.5 35 LEU B O 1
ATOM 1810 N N . GLN B 1 36 ? 1.771 4.766 -2.139 1 88.81 36 GLN B N 1
ATOM 1811 C CA . GLN B 1 36 ? 1.262 4.602 -3.496 1 88.81 36 GLN B CA 1
ATOM 1812 C C . GLN B 1 36 ? -0.181 5.086 -3.605 1 88.81 36 GLN B C 1
ATOM 1814 O O . GLN B 1 36 ? -0.817 5.391 -2.594 1 88.81 36 GLN B O 1
ATOM 1819 N N . HIS B 1 37 ? -0.551 5.156 -4.891 1 86.56 37 HIS B N 1
ATOM 1820 C CA . HIS B 1 37 ? -1.938 5.566 -5.062 1 86.56 37 HIS B CA 1
ATOM 1821 C C . HIS B 1 37 ? -2.885 4.668 -4.273 1 86.56 37 HIS B C 1
ATOM 1823 O O . HIS B 1 37 ? -2.836 3.443 -4.406 1 86.56 37 HIS B O 1
ATOM 1829 N N . GLY B 1 38 ? -3.658 5.312 -3.422 1 91 38 GLY B N 1
ATOM 1830 C CA . GLY B 1 38 ? -4.684 4.609 -2.674 1 91 38 GLY B CA 1
ATOM 1831 C C . GLY B 1 38 ? -4.152 3.924 -1.43 1 91 38 GLY B C 1
ATOM 1832 O O . GLY B 1 38 ? -4.887 3.207 -0.745 1 91 38 GLY B O 1
ATOM 1833 N N . VAL B 1 39 ? -2.854 4.109 -1.078 1 95.69 39 VAL B N 1
ATOM 1834 C CA . VAL B 1 39 ? -2.266 3.518 0.119 1 95.69 39 VAL B CA 1
ATOM 1835 C C . VAL B 1 39 ? -1.623 4.609 0.972 1 95.69 39 VAL B C 1
ATOM 1837 O O . VAL B 1 39 ? -0.501 5.043 0.697 1 95.69 39 VAL B O 1
ATOM 1840 N N . ALA B 1 40 ? -2.264 4.93 2.023 1 97.62 40 ALA B N 1
ATOM 1841 C CA . ALA B 1 40 ? -1.789 5.969 2.932 1 97.62 40 ALA B CA 1
ATOM 1842 C C . ALA B 1 40 ? -1.14 5.363 4.172 1 97.62 40 ALA B C 1
ATOM 1844 O O . ALA B 1 40 ? -1.552 4.297 4.637 1 97.62 40 ALA B O 1
ATOM 1845 N N . LEU B 1 41 ? -0.123 6.07 4.68 1 98 41 LEU B N 1
ATOM 1846 C CA . LEU B 1 41 ? 0.591 5.652 5.883 1 98 41 LEU B CA 1
ATOM 1847 C C . LEU B 1 41 ? 0.443 6.688 6.988 1 98 41 LEU B C 1
ATOM 1849 O O . LEU B 1 41 ? 0.454 7.895 6.723 1 98 41 LEU B O 1
ATOM 1853 N N . PHE B 1 42 ? 0.313 6.199 8.164 1 98.38 42 PHE B N 1
ATOM 1854 C CA . PHE B 1 42 ? 0.299 6.984 9.391 1 98.38 42 PHE B CA 1
ATOM 1855 C C . PHE B 1 42 ? 1.146 6.32 10.477 1 98.38 42 PHE B C 1
ATOM 1857 O O . PHE B 1 42 ? 1.262 5.094 10.516 1 98.38 42 PHE B O 1
ATOM 1864 N N . PRO B 1 43 ? 1.805 7.16 11.305 1 97.75 43 PRO B N 1
ATOM 1865 C CA . PRO B 1 43 ? 2.383 6.477 12.469 1 97.75 43 PRO B CA 1
ATOM 1866 C C . PRO B 1 43 ? 1.324 5.828 13.359 1 97.75 43 PRO B C 1
ATOM 1868 O O . PRO B 1 43 ? 0.2 6.324 13.445 1 97.75 43 PRO B O 1
ATOM 1871 N N . TYR B 1 44 ? 1.66 4.777 13.953 1 97 44 TYR B N 1
ATOM 1872 C CA . TYR B 1 44 ? 0.695 4.125 14.828 1 97 44 TYR B CA 1
ATOM 1873 C C . TYR B 1 44 ? 0.419 4.973 16.062 1 97 44 TYR B C 1
ATOM 1875 O O . TYR B 1 44 ? 1.32 5.219 16.875 1 97 44 TYR B O 1
ATOM 1883 N N . GLN B 1 45 ? -0.708 5.387 16.203 1 96.44 45 GLN B N 1
ATOM 1884 C CA . GLN B 1 45 ? -1.277 6.062 17.359 1 96.44 45 GLN B CA 1
ATOM 1885 C C . GLN B 1 45 ? -2.723 5.629 17.594 1 96.44 45 GLN B C 1
ATOM 1887 O O . GLN B 1 45 ? -3.473 5.418 16.641 1 96.44 45 GLN B O 1
ATOM 1892 N N . GLU B 1 46 ? -3.07 5.508 18.797 1 95.5 46 GLU B N 1
ATOM 1893 C CA . GLU B 1 46 ? -4.398 5.012 19.141 1 95.5 46 GLU B CA 1
ATOM 1894 C C . GLU B 1 46 ? -5.492 5.883 18.531 1 95.5 46 GLU B C 1
ATOM 1896 O O . GLU B 1 46 ? -6.484 5.367 18.016 1 95.5 46 GLU B O 1
ATOM 1901 N N . ASN B 1 47 ? -5.316 7.117 18.656 1 96.12 47 ASN B N 1
ATOM 1902 C CA . ASN B 1 47 ? -6.312 8.031 18.094 1 96.12 47 ASN B CA 1
ATOM 1903 C C . ASN B 1 47 ? -6.434 7.883 16.594 1 96.12 47 ASN B C 1
ATOM 1905 O O . ASN B 1 47 ? -7.539 7.875 16.047 1 96.12 47 ASN B O 1
ATOM 1909 N N . LEU B 1 48 ? -5.328 7.805 15.898 1 97.31 48 LEU B N 1
ATOM 1910 C CA . LEU B 1 48 ? -5.336 7.602 14.453 1 97.31 48 LEU B CA 1
ATOM 1911 C C . LEU B 1 48 ? -6 6.277 14.094 1 97.31 48 LEU B C 1
ATOM 1913 O O . LEU B 1 48 ? -6.77 6.207 13.133 1 97.31 48 LEU B O 1
ATOM 1917 N N . TYR B 1 49 ? -5.688 5.258 14.891 1 96.56 49 TYR B N 1
ATOM 1918 C CA . TYR B 1 49 ? -6.297 3.949 14.711 1 96.56 49 TYR B CA 1
ATOM 1919 C C . TYR B 1 49 ? -7.82 4.051 14.711 1 96.56 49 TYR B C 1
ATOM 1921 O O . TYR B 1 49 ? -8.484 3.529 13.82 1 96.56 49 TYR B O 1
ATOM 1929 N N . GLU B 1 50 ? -8.336 4.781 15.633 1 97.31 50 GLU B N 1
ATOM 1930 C CA . GLU B 1 50 ? -9.781 4.91 15.781 1 97.31 50 GLU B CA 1
ATOM 1931 C C . GLU B 1 50 ? -10.383 5.688 14.617 1 97.31 50 GLU B C 1
ATOM 1933 O O . GLU B 1 50 ? -11.422 5.297 14.078 1 97.31 50 GLU B O 1
ATOM 1938 N N . ILE B 1 51 ? -9.734 6.699 14.289 1 97.94 51 ILE B N 1
ATOM 1939 C CA . ILE B 1 51 ? -10.227 7.539 13.203 1 97.94 51 ILE B CA 1
ATOM 1940 C C . ILE B 1 51 ? -10.234 6.746 11.898 1 97.94 51 ILE B C 1
ATOM 1942 O O . ILE B 1 51 ? -11.211 6.793 11.141 1 97.94 51 ILE B O 1
ATOM 1946 N N . LEU B 1 52 ? -9.211 5.977 11.672 1 98.06 52 LEU B N 1
ATOM 1947 C CA . LEU B 1 52 ? -9.078 5.238 10.414 1 98.06 52 LEU B CA 1
ATOM 1948 C C . LEU B 1 52 ? -10.039 4.059 10.375 1 98.06 52 LEU B C 1
ATOM 1950 O O . LEU B 1 52 ? -10.531 3.691 9.305 1 98.06 52 LEU B O 1
ATOM 1954 N N . GLN B 1 53 ? -10.305 3.486 11.477 1 97.19 53 GLN B N 1
ATOM 1955 C CA . GLN B 1 53 ? -11.32 2.443 11.539 1 97.19 53 GLN B CA 1
ATOM 1956 C C . GLN B 1 53 ? -12.688 2.98 11.117 1 97.19 53 GLN B C 1
ATOM 1958 O O . GLN B 1 53 ? -13.406 2.326 10.359 1 97.19 53 GLN B O 1
ATOM 1963 N N . ASN B 1 54 ? -12.977 4.176 11.625 1 97.62 54 ASN B N 1
ATOM 1964 C CA . ASN B 1 54 ? -14.227 4.816 11.234 1 97.62 54 ASN B CA 1
ATOM 1965 C C . ASN B 1 54 ? -14.242 5.16 9.75 1 97.62 54 ASN B C 1
ATOM 1967 O O . ASN B 1 54 ? -15.266 4.988 9.078 1 97.62 54 ASN B O 1
ATOM 1971 N N . LEU B 1 55 ? -13.148 5.633 9.328 1 97.81 55 LEU B N 1
ATOM 1972 C CA . LEU B 1 55 ? -13.039 5.98 7.91 1 97.81 55 LEU B CA 1
ATOM 1973 C C . LEU B 1 55 ? -13.242 4.75 7.031 1 97.81 55 LEU B C 1
ATOM 1975 O O . LEU B 1 55 ? -13.828 4.844 5.953 1 97.81 55 LEU B O 1
ATOM 1979 N N . ARG B 1 56 ? -12.695 3.609 7.441 1 96.31 56 ARG B N 1
ATOM 1980 C CA . ARG B 1 56 ? -12.867 2.348 6.727 1 96.31 56 ARG B CA 1
ATOM 1981 C C . ARG B 1 56 ? -14.344 2.029 6.531 1 96.31 56 ARG B C 1
ATOM 1983 O O . ARG B 1 56 ? -14.766 1.644 5.438 1 96.31 56 ARG B O 1
ATOM 1990 N N . GLU B 1 57 ? -15.133 2.203 7.535 1 95.44 57 GLU B N 1
ATOM 1991 C CA . GLU B 1 57 ? -16.578 1.971 7.465 1 95.44 57 GLU B CA 1
ATOM 1992 C C . GLU B 1 57 ? -17.25 2.965 6.52 1 95.44 57 GLU B C 1
ATOM 1994 O O . GLU B 1 57 ? -18.141 2.598 5.766 1 95.44 57 GLU B O 1
ATOM 1999 N N . GLU B 1 58 ? -16.781 4.164 6.617 1 96.62 58 GLU B N 1
ATOM 2000 C CA . GLU B 1 58 ? -17.344 5.199 5.754 1 96.62 58 GLU B CA 1
ATOM 2001 C C . GLU B 1 58 ? -17.062 4.898 4.281 1 96.62 58 GLU B C 1
ATOM 2003 O O . GLU B 1 58 ? -17.922 5.105 3.426 1 96.62 58 GLU B O 1
ATOM 2008 N N . VAL B 1 59 ? -15.867 4.441 3.967 1 96.69 59 VAL B N 1
ATOM 2009 C CA . VAL B 1 59 ? -15.5 4.098 2.598 1 96.69 59 VAL B CA 1
ATOM 2010 C C . VAL B 1 59 ? -16.438 3.012 2.066 1 96.69 59 VAL B C 1
ATOM 2012 O O . VAL B 1 59 ? -16.875 3.072 0.915 1 96.69 59 VAL B O 1
ATOM 2015 N N . ASN B 1 60 ? -16.703 2.043 2.887 1 92.69 60 ASN B N 1
ATOM 2016 C CA . ASN B 1 60 ? -17.641 0.988 2.514 1 92.69 60 ASN B CA 1
ATOM 2017 C C . ASN B 1 60 ? -19.016 1.555 2.188 1 92.69 60 ASN B C 1
ATOM 2019 O O . ASN B 1 60 ? -19.6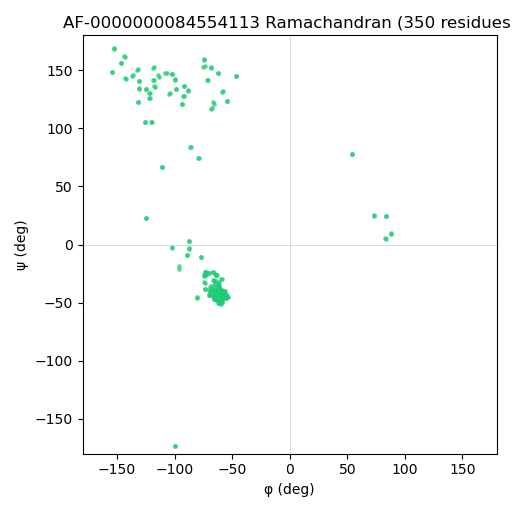56 1.129 1.223 1 92.69 60 ASN B O 1
ATOM 2023 N N . LEU B 1 61 ? -19.469 2.527 2.971 1 94.19 61 LEU B N 1
ATOM 2024 C CA . LEU B 1 61 ? -20.781 3.154 2.775 1 94.19 61 LEU B CA 1
ATOM 2025 C C . LEU B 1 61 ? -20.812 3.945 1.472 1 94.19 61 LEU B C 1
ATOM 2027 O O . LEU B 1 61 ? -21.875 4.094 0.857 1 94.19 61 LEU B O 1
ATOM 2031 N N . LEU B 1 62 ? -19.672 4.348 1.018 1 94.31 62 LEU B N 1
ATOM 2032 C CA . LEU B 1 62 ? -19.562 5.105 -0.222 1 94.31 62 LEU B CA 1
ATOM 2033 C C . LEU B 1 62 ? -19.438 4.172 -1.422 1 94.31 62 LEU B C 1
ATOM 2035 O O . LEU B 1 62 ? -19.203 4.625 -2.547 1 94.31 62 LEU B O 1
ATOM 2039 N N . GLY B 1 63 ? -19.516 2.834 -1.145 1 93.75 63 GLY B N 1
ATOM 2040 C CA . GLY B 1 63 ? -19.453 1.851 -2.213 1 93.75 63 GLY B CA 1
ATOM 2041 C C . GLY B 1 63 ? -18.031 1.435 -2.553 1 93.75 63 GLY B C 1
ATOM 2042 O O . GLY B 1 63 ? -17.797 0.826 -3.596 1 93.75 63 GLY B O 1
ATOM 2043 N N . GLY B 1 64 ? -17.141 1.854 -1.731 1 95.06 64 GLY B N 1
ATOM 2044 C CA . GLY B 1 64 ? -15.75 1.499 -1.966 1 95.06 64 GLY B CA 1
ATOM 2045 C C . GLY B 1 64 ? -15.281 0.336 -1.113 1 95.06 64 GLY B C 1
ATOM 2046 O O . GLY B 1 64 ? -16.094 -0.39 -0.54 1 95.06 64 GLY B O 1
ATOM 2047 N N . LYS B 1 65 ? -13.977 0.044 -1.179 1 94.5 65 LYS B N 1
ATOM 2048 C CA . LYS B 1 65 ? -13.297 -0.955 -0.356 1 94.5 65 LYS B CA 1
ATOM 2049 C C . LYS B 1 65 ? -12.031 -0.382 0.275 1 94.5 65 LYS B C 1
ATOM 2051 O O . LYS B 1 65 ? -11.336 0.425 -0.343 1 94.5 65 LYS B O 1
ATOM 2056 N N . SER B 1 66 ? -11.844 -0.791 1.507 1 96.44 66 SER B N 1
ATOM 2057 C CA . SER B 1 66 ? -10.648 -0.328 2.199 1 96.44 66 SER B CA 1
ATOM 2058 C C . SER B 1 66 ? -10.117 -1.389 3.16 1 96.44 66 SER B C 1
ATOM 2060 O O . SER B 1 66 ? -10.852 -2.301 3.549 1 96.44 66 SER B O 1
ATOM 2062 N N . THR B 1 67 ? -8.836 -1.324 3.473 1 96.56 67 THR B N 1
ATOM 2063 C CA . THR B 1 67 ? -8.211 -2.17 4.484 1 96.56 67 THR B CA 1
ATOM 2064 C C . THR B 1 67 ? -7.344 -1.339 5.426 1 96.56 67 THR B C 1
ATOM 2066 O O . THR B 1 67 ? -6.887 -0.253 5.062 1 96.56 67 THR B O 1
ATOM 2069 N N . LEU B 1 68 ? -7.27 -1.837 6.641 1 97.31 68 LEU B N 1
ATOM 2070 C CA . LEU B 1 68 ? -6.406 -1.242 7.656 1 97.31 68 LEU B CA 1
ATOM 2071 C C . LEU B 1 68 ? -5.395 -2.26 8.172 1 97.31 68 LEU B C 1
ATOM 2073 O O . LEU B 1 68 ? -5.754 -3.398 8.484 1 97.31 68 LEU B O 1
ATOM 2077 N N . GLY B 1 69 ? -4.141 -1.818 8.172 1 97.06 69 GLY B N 1
ATOM 2078 C CA . GLY B 1 69 ? -3.102 -2.732 8.617 1 97.06 69 GLY B CA 1
ATOM 2079 C C . GLY B 1 69 ? -2 -2.043 9.398 1 97.06 69 GLY B C 1
ATOM 2080 O O . GLY B 1 69 ? -1.923 -0.813 9.422 1 97.06 69 GLY B O 1
ATOM 2081 N N . GLN B 1 70 ? -1.27 -2.822 10.117 1 97.56 70 GLN B N 1
ATOM 2082 C CA . GLN B 1 70 ? -0.033 -2.375 10.75 1 97.56 70 GLN B CA 1
ATOM 2083 C C . GLN B 1 70 ? 1.186 -2.785 9.93 1 97.56 70 GLN B C 1
ATOM 2085 O O . GLN B 1 70 ? 1.282 -3.928 9.477 1 97.56 70 GLN B O 1
ATOM 2090 N N . LEU B 1 71 ? 2.074 -1.837 9.75 1 97.69 71 LEU B N 1
ATOM 2091 C CA . LEU B 1 71 ? 3.199 -2.061 8.844 1 97.69 71 LEU B CA 1
ATOM 2092 C C . LEU B 1 71 ? 4.516 -1.676 9.516 1 97.69 71 LEU B C 1
ATOM 2094 O O . LEU B 1 71 ? 4.605 -0.634 10.164 1 97.69 71 LEU B O 1
ATOM 2098 N N . ASN B 1 72 ? 5.496 -2.518 9.375 1 97.44 72 ASN B N 1
ATOM 2099 C CA . ASN B 1 72 ? 6.887 -2.24 9.727 1 97.44 72 ASN B CA 1
ATOM 2100 C C . ASN B 1 72 ? 7.809 -2.412 8.523 1 97.44 72 ASN B C 1
ATOM 2102 O O . ASN B 1 72 ? 7.824 -3.469 7.891 1 97.44 72 ASN B O 1
ATOM 2106 N N . PHE B 1 73 ? 8.516 -1.395 8.289 1 96.88 73 PHE B N 1
ATOM 2107 C CA . PHE B 1 73 ? 9.484 -1.532 7.207 1 96.88 73 PHE B CA 1
ATOM 2108 C C . PHE B 1 73 ? 10.625 -2.459 7.613 1 96.88 73 PHE B C 1
ATOM 2110 O O . PHE B 1 73 ? 11.086 -2.422 8.758 1 96.88 73 PHE B O 1
ATOM 2117 N N . ILE B 1 74 ? 11.039 -3.195 6.73 1 95 74 ILE B N 1
ATOM 2118 C CA . ILE B 1 74 ? 12.102 -4.156 7 1 95 74 ILE B CA 1
ATOM 2119 C C . ILE B 1 74 ? 13.461 -3.455 6.957 1 95 74 ILE B C 1
ATOM 2121 O O . ILE B 1 74 ? 14.305 -3.67 7.832 1 95 74 ILE B O 1
ATOM 2125 N N . ASN B 1 75 ? 13.633 -2.643 5.93 1 94.5 75 ASN B N 1
ATOM 2126 C CA . ASN B 1 75 ? 14.875 -1.89 5.785 1 94.5 75 ASN B CA 1
ATOM 2127 C C . ASN B 1 75 ? 14.805 -0.554 6.523 1 94.5 75 ASN B C 1
ATOM 2129 O O . ASN B 1 75 ? 13.867 0.219 6.328 1 94.5 75 ASN B O 1
ATOM 2133 N N . GLU B 1 76 ? 15.812 -0.269 7.266 1 95.19 76 GLU B N 1
ATOM 2134 C CA . GLU B 1 76 ? 15.875 0.971 8.039 1 95.19 76 GLU B CA 1
ATOM 2135 C C . GLU B 1 76 ? 15.828 2.191 7.121 1 95.19 76 GLU B C 1
ATOM 2137 O O . GLU B 1 76 ? 15.25 3.219 7.477 1 95.19 76 GLU B O 1
ATOM 2142 N N . GLU B 1 77 ? 16.453 2.014 6.043 1 94.5 77 GLU B N 1
ATOM 2143 C CA . GLU B 1 77 ? 16.484 3.121 5.094 1 94.5 77 GLU B CA 1
ATOM 2144 C C . GLU B 1 77 ? 15.086 3.488 4.621 1 94.5 77 GLU B C 1
ATOM 2146 O O . GLU B 1 77 ? 14.766 4.668 4.453 1 94.5 77 GLU B O 1
ATOM 2151 N N . ASP B 1 78 ? 14.281 2.5 4.422 1 94.31 78 ASP B N 1
ATOM 2152 C CA . ASP B 1 78 ? 12.891 2.736 4.027 1 94.31 78 ASP B CA 1
ATOM 2153 C C . ASP B 1 78 ? 12.141 3.512 5.105 1 94.31 78 ASP B C 1
ATOM 2155 O O . ASP B 1 78 ? 11.438 4.48 4.805 1 94.31 78 ASP B O 1
ATOM 2159 N N . GLU B 1 79 ? 12.32 3.107 6.301 1 96.25 79 GLU B N 1
ATOM 2160 C CA . GLU B 1 79 ? 11.672 3.768 7.43 1 96.25 79 GLU B CA 1
ATOM 2161 C C . GLU B 1 79 ? 12.125 5.219 7.555 1 96.25 79 GLU B C 1
ATOM 2163 O O . GLU B 1 79 ? 11.297 6.121 7.715 1 96.25 79 GLU B O 1
ATOM 2168 N N . LYS B 1 80 ? 13.406 5.438 7.484 1 96.5 80 LYS B N 1
ATOM 2169 C CA . LYS B 1 80 ? 13.969 6.781 7.594 1 96.5 80 LYS B CA 1
ATOM 2170 C C . LYS B 1 80 ? 13.414 7.699 6.508 1 96.5 80 LYS B C 1
ATOM 2172 O O . LYS B 1 80 ? 13.078 8.852 6.777 1 96.5 80 LYS B O 1
ATOM 2177 N N . ASN B 1 81 ? 13.328 7.121 5.324 1 95.88 81 ASN B N 1
ATOM 2178 C CA . ASN B 1 81 ? 12.828 7.91 4.203 1 95.88 81 ASN B CA 1
ATOM 2179 C C . ASN B 1 81 ? 11.367 8.312 4.41 1 95.88 81 ASN B C 1
ATOM 2181 O O . ASN B 1 81 ? 10.984 9.438 4.102 1 95.88 81 ASN B O 1
ATOM 2185 N N . ILE B 1 82 ? 10.602 7.406 4.926 1 96.62 82 ILE B N 1
ATOM 2186 C CA . ILE B 1 82 ? 9.188 7.676 5.176 1 96.62 82 ILE B CA 1
ATOM 2187 C C . ILE B 1 82 ? 9.047 8.719 6.281 1 96.62 82 ILE B C 1
ATOM 2189 O O . ILE B 1 82 ? 8.266 9.664 6.16 1 96.62 82 ILE B O 1
ATOM 2193 N N . ILE B 1 83 ? 9.836 8.586 7.309 1 97.25 83 ILE B N 1
ATOM 2194 C CA . ILE B 1 83 ? 9.805 9.539 8.414 1 97.25 83 ILE B CA 1
ATOM 2195 C C . ILE B 1 83 ? 10.219 10.922 7.926 1 97.25 83 ILE B C 1
ATOM 2197 O O . ILE B 1 83 ? 9.609 11.93 8.297 1 97.25 83 ILE B O 1
ATOM 2201 N N . LEU B 1 84 ? 11.227 10.93 7.082 1 97.31 84 LEU B N 1
ATOM 2202 C CA . LEU B 1 84 ? 11.68 12.195 6.512 1 97.31 84 LEU B CA 1
ATOM 2203 C C . LEU B 1 84 ? 10.562 12.852 5.699 1 97.31 84 LEU B C 1
ATOM 2205 O O . LEU B 1 84 ? 10.422 14.07 5.707 1 97.31 84 LEU B O 1
ATOM 2209 N N . GLU B 1 85 ? 9.812 12.039 5.039 1 97.06 85 GLU B N 1
ATOM 2210 C CA . GLU B 1 85 ? 8.695 12.578 4.266 1 97.06 85 GLU B CA 1
ATOM 2211 C C . GLU B 1 85 ? 7.641 13.195 5.176 1 97.06 85 GLU B C 1
ATOM 2213 O O . GLU B 1 85 ? 7.094 14.258 4.871 1 97.06 85 GLU B O 1
ATOM 2218 N N . PHE B 1 86 ? 7.352 12.555 6.281 1 98 86 PHE B N 1
ATOM 2219 C CA . PHE B 1 86 ? 6.438 13.109 7.27 1 98 86 PHE B CA 1
ATOM 2220 C C . PHE B 1 86 ? 6.938 14.461 7.77 1 98 86 PHE B C 1
ATOM 2222 O O . PHE B 1 86 ? 6.176 15.43 7.824 1 98 86 PHE B O 1
ATOM 2229 N N . LYS B 1 87 ? 8.203 14.484 8.055 1 98 87 LYS B N 1
ATOM 2230 C CA . LYS B 1 87 ? 8.789 15.719 8.578 1 98 87 LYS B CA 1
ATOM 2231 C C . LYS B 1 87 ? 8.773 16.828 7.531 1 98 87 LYS B C 1
ATOM 2233 O O . LYS B 1 87 ? 8.469 17.984 7.848 1 98 87 LYS B O 1
ATOM 2238 N N . GLN B 1 88 ? 9.078 16.469 6.348 1 97.62 88 GLN B N 1
ATOM 2239 C CA . GLN B 1 88 ? 9.141 17.453 5.277 1 97.62 88 GLN B CA 1
ATOM 2240 C C . GLN B 1 88 ? 7.77 18.094 5.043 1 97.62 88 GLN B C 1
ATOM 2242 O O . GLN B 1 88 ? 7.668 19.297 4.852 1 97.62 88 GLN B O 1
ATOM 2247 N N . GLN B 1 89 ? 6.777 17.266 5.02 1 96.88 89 GLN B N 1
ATOM 2248 C CA . GLN B 1 89 ? 5.414 17.75 4.84 1 96.88 89 GLN B CA 1
ATOM 2249 C C . GLN B 1 89 ? 5.062 18.797 5.891 1 96.88 89 GLN B C 1
ATOM 2251 O O . GLN B 1 89 ? 4.566 19.875 5.555 1 96.88 89 GLN B O 1
ATOM 2256 N N . VAL B 1 90 ? 5.359 18.578 7.125 1 97.44 90 VAL B N 1
ATOM 2257 C CA . VAL B 1 90 ? 5.043 19.453 8.242 1 97.44 90 VAL B CA 1
ATOM 2258 C C . VAL B 1 90 ? 5.953 20.688 8.211 1 97.44 90 VAL B C 1
ATOM 2260 O O . VAL B 1 90 ? 5.508 21.812 8.469 1 97.44 90 VAL B O 1
ATOM 2263 N N . ASN B 1 91 ? 7.184 20.469 7.848 1 98 91 ASN B N 1
ATOM 2264 C CA . ASN B 1 91 ? 8.133 21.578 7.781 1 98 91 ASN B CA 1
ATOM 2265 C C . ASN B 1 91 ? 7.727 22.594 6.73 1 98 91 ASN B C 1
ATOM 2267 O O . ASN B 1 91 ? 7.898 23.797 6.934 1 98 91 ASN B O 1
ATOM 2271 N N . GLU B 1 92 ? 7.277 22.094 5.652 1 97.75 92 GLU B N 1
ATOM 2272 C CA . GLU B 1 92 ? 6.797 23 4.621 1 97.75 92 GLU B CA 1
ATOM 2273 C C . GLU B 1 92 ? 5.664 23.891 5.145 1 97.75 92 GLU B C 1
ATOM 2275 O O . GLU B 1 92 ? 5.633 25.094 4.879 1 97.75 92 GLU B O 1
ATOM 2280 N N . GLU B 1 93 ? 4.773 23.328 5.895 1 97.75 93 GLU B N 1
ATOM 2281 C CA . GLU B 1 93 ? 3.658 24.078 6.473 1 97.75 93 GLU B CA 1
ATOM 2282 C C . GLU B 1 93 ? 4.145 25.047 7.547 1 97.75 93 GLU B C 1
ATOM 2284 O O . GLU B 1 93 ? 3.654 26.188 7.637 1 97.75 93 GLU B O 1
ATOM 2289 N N . TYR B 1 94 ? 5.102 24.609 8.344 1 98.31 94 TYR B N 1
ATOM 2290 C CA . TYR B 1 94 ? 5.695 25.5 9.344 1 98.31 94 TYR B CA 1
ATOM 2291 C C . TYR B 1 94 ? 6.305 26.734 8.68 1 98.31 94 TYR B C 1
ATOM 2293 O O . TYR B 1 94 ? 6.195 27.844 9.195 1 98.31 94 TYR B O 1
ATOM 2301 N N . ASN B 1 95 ? 6.973 26.5 7.613 1 98.25 95 ASN B N 1
ATOM 2302 C CA . ASN B 1 95 ? 7.594 27.625 6.902 1 98.25 95 ASN B CA 1
ATOM 2303 C C . ASN B 1 95 ? 6.551 28.625 6.426 1 98.25 95 ASN B C 1
ATOM 2305 O O . ASN B 1 95 ? 6.738 29.844 6.574 1 98.25 95 ASN B O 1
ATOM 2309 N N . GLU B 1 96 ? 5.496 28.109 5.836 1 98.44 96 GLU B N 1
ATOM 2310 C CA . GLU B 1 96 ? 4.414 29 5.406 1 98.44 96 GLU B CA 1
ATOM 2311 C C . GLU B 1 96 ? 3.795 29.734 6.598 1 98.44 96 GLU B C 1
ATOM 2313 O O . GLU B 1 96 ? 3.461 30.906 6.5 1 98.44 96 GLU B O 1
ATOM 2318 N N . PHE B 1 97 ? 3.594 28.984 7.633 1 98.56 97 PHE B N 1
ATOM 2319 C CA . PHE B 1 97 ? 3.061 29.547 8.867 1 98.56 97 PHE B CA 1
ATOM 2320 C C . PHE B 1 97 ? 3.922 30.703 9.352 1 98.56 97 PHE B C 1
ATOM 2322 O O . PHE B 1 97 ? 3.402 31.766 9.711 1 98.56 97 PHE B O 1
ATOM 2329 N N . GLN B 1 98 ? 5.258 30.547 9.344 1 98.62 98 GLN B N 1
ATOM 2330 C CA . GLN B 1 98 ? 6.199 31.578 9.75 1 98.62 98 GLN B CA 1
ATOM 2331 C C . GLN B 1 98 ? 6.027 32.844 8.898 1 98.62 98 GLN B C 1
ATOM 2333 O O . GLN B 1 98 ? 6.027 33.969 9.422 1 98.62 98 GLN B O 1
ATOM 2338 N N . GLU B 1 99 ? 5.914 32.594 7.652 1 98.44 99 GLU B N 1
ATOM 2339 C CA . GLU B 1 99 ? 5.746 33.719 6.734 1 98.44 99 GLU B CA 1
ATOM 2340 C C . GLU B 1 99 ? 4.492 34.5 7.062 1 98.44 99 GLU B C 1
ATOM 2342 O O . GLU B 1 99 ? 4.5 35.75 7.012 1 98.44 99 GLU B O 1
ATOM 2347 N N . ASN B 1 100 ? 3.41 33.812 7.375 1 98.5 100 ASN B N 1
ATOM 2348 C CA . ASN B 1 100 ? 2.16 34.5 7.715 1 98.5 100 ASN B CA 1
ATOM 2349 C C . ASN B 1 100 ? 2.268 35.25 9.039 1 98.5 100 ASN B C 1
ATOM 2351 O O . ASN B 1 100 ? 1.684 36.312 9.195 1 98.5 100 ASN B O 1
ATOM 2355 N N . CYS B 1 101 ? 2.977 34.719 9.984 1 98.75 101 CYS B N 1
ATOM 2356 C CA . CYS B 1 101 ? 3.23 35.406 11.242 1 98.75 101 CYS B CA 1
ATOM 2357 C C . CYS B 1 101 ? 4.004 36.688 10.992 1 98.75 101 CYS B C 1
ATOM 2359 O O . CYS B 1 101 ? 3.664 37.75 11.547 1 98.75 101 CYS B O 1
ATOM 2361 N N . GLN B 1 102 ? 5.047 36.625 10.18 1 98.5 102 GLN B N 1
ATOM 2362 C CA . GLN B 1 102 ? 5.863 37.781 9.852 1 98.5 102 GLN B CA 1
ATOM 2363 C C . GLN B 1 102 ? 5.035 38.844 9.141 1 98.5 102 GLN B C 1
ATOM 2365 O O . GLN B 1 102 ? 5.238 40.031 9.352 1 98.5 102 GLN B O 1
ATOM 2370 N N . ARG B 1 103 ? 4.164 38.406 8.312 1 98.12 103 ARG B N 1
ATOM 2371 C CA . ARG B 1 103 ? 3.275 39.312 7.621 1 98.12 103 ARG B CA 1
ATOM 2372 C C . ARG B 1 103 ? 2.398 40.094 8.609 1 98.12 103 ARG B C 1
ATOM 2374 O O . ARG B 1 103 ? 2.182 41.281 8.461 1 98.12 103 ARG B O 1
ATOM 2381 N N . LEU B 1 104 ? 1.814 39.344 9.594 1 98.5 104 LEU B N 1
ATOM 2382 C CA . LEU B 1 104 ? 1.019 40 10.625 1 98.5 104 LEU B CA 1
ATOM 2383 C C . LEU B 1 104 ? 1.841 41.062 11.359 1 98.5 104 LEU B C 1
ATOM 2385 O O . LEU B 1 104 ? 1.37 42.188 11.578 1 98.5 104 LEU B O 1
ATOM 2389 N N . ILE B 1 105 ? 3.08 40.719 11.75 1 98.38 105 ILE B N 1
ATOM 2390 C CA . ILE B 1 105 ? 3.971 41.656 12.445 1 98.38 105 ILE B CA 1
ATOM 2391 C C . ILE B 1 105 ? 4.223 42.875 11.57 1 98.38 105 ILE B C 1
ATOM 2393 O O . ILE B 1 105 ? 4.156 44 12.055 1 98.38 105 ILE B O 1
ATOM 2397 N N . TYR B 1 106 ? 4.469 42.656 10.312 1 98 106 TYR B N 1
ATOM 2398 C CA . TYR B 1 106 ? 4.711 43.719 9.367 1 98 106 TYR B CA 1
ATOM 2399 C C . TYR B 1 106 ? 3.514 44.656 9.281 1 98 106 TYR B C 1
ATOM 2401 O O . TYR B 1 106 ? 3.674 45.875 9.281 1 98 106 TYR B O 1
ATOM 2409 N N . GLU B 1 107 ? 2.375 44.062 9.148 1 97.69 107 GLU B N 1
ATOM 2410 C CA . GLU B 1 107 ? 1.154 44.875 9.07 1 97.69 107 GLU B CA 1
ATOM 2411 C C . GLU B 1 107 ? 0.965 45.719 10.336 1 97.69 107 GLU B C 1
ATOM 2413 O O . GLU B 1 107 ? 0.581 46.875 10.258 1 97.69 107 GLU B O 1
ATOM 2418 N N . LEU B 1 108 ? 1.216 45.156 11.469 1 97.94 108 LEU B N 1
ATOM 2419 C CA . LEU B 1 108 ? 1.119 45.844 12.734 1 97.94 108 LEU B CA 1
ATOM 2420 C C . LEU B 1 108 ? 2.111 47 12.781 1 97.94 108 LEU B C 1
ATOM 2422 O O . LEU B 1 108 ? 1.779 48.094 13.25 1 97.94 108 LEU B O 1
ATOM 2426 N N . ASP B 1 109 ? 3.332 46.75 12.273 1 97.62 109 ASP B N 1
ATOM 2427 C CA . ASP B 1 109 ? 4.352 47.781 12.211 1 97.62 109 ASP B CA 1
ATOM 2428 C C . ASP B 1 109 ? 3.928 48.906 11.281 1 97.62 109 ASP B C 1
ATOM 2430 O O . ASP B 1 109 ? 4.086 50.094 11.609 1 97.62 109 ASP B O 1
ATOM 2434 N N . ARG B 1 110 ? 3.416 48.594 10.172 1 97 110 ARG B N 1
ATOM 2435 C CA . ARG B 1 110 ? 2.959 49.562 9.203 1 97 110 ARG B CA 1
ATOM 2436 C C . ARG B 1 110 ? 1.825 50.406 9.781 1 97 110 ARG B C 1
ATOM 2438 O O . ARG B 1 110 ? 1.8 51.625 9.602 1 97 110 ARG B O 1
ATOM 2445 N N . GLU B 1 111 ? 0.848 49.719 10.398 1 96.94 111 GLU B N 1
ATOM 2446 C CA . GLU B 1 111 ? -0.26 50.438 11.023 1 96.94 111 GLU B CA 1
ATOM 2447 C C . GLU B 1 111 ? 0.238 51.406 12.102 1 96.94 111 GLU B C 1
ATOM 2449 O O . GLU B 1 111 ? -0.273 52.531 12.234 1 96.94 111 GLU B O 1
ATOM 2454 N N . THR B 1 112 ? 1.253 50.969 12.867 1 96.06 112 THR B N 1
ATOM 2455 C CA . THR B 1 112 ? 1.846 51.781 13.914 1 96.06 112 THR B CA 1
ATOM 2456 C C . THR B 1 112 ? 2.557 53 13.312 1 96.06 112 THR B C 1
ATOM 2458 O O . THR B 1 112 ? 2.381 54.125 13.781 1 96.06 112 THR B O 1
ATOM 2461 N N . GLU B 1 113 ? 3.338 52.719 12.273 1 96.38 113 GLU B N 1
ATOM 2462 C CA . GLU B 1 113 ? 4.078 53.781 11.609 1 96.38 113 GLU B CA 1
ATOM 2463 C C . GLU B 1 113 ? 3.131 54.812 11.008 1 96.38 113 GLU B C 1
ATOM 2465 O O . GLU B 1 113 ? 3.441 56 10.984 1 96.38 113 GLU B O 1
ATOM 2470 N N . ASN B 1 114 ? 1.989 54.344 10.531 1 95.5 114 ASN B N 1
ATOM 2471 C CA . ASN B 1 114 ? 1.015 55.219 9.883 1 95.5 114 ASN B CA 1
ATOM 2472 C C . ASN B 1 114 ? 0.057 55.844 10.898 1 95.5 114 ASN B C 1
ATOM 2474 O O . ASN B 1 114 ? -0.847 56.594 10.523 1 95.5 114 ASN B O 1
ATOM 2478 N N . GLY B 1 115 ? 0.105 55.531 12.188 1 92.56 115 GLY B N 1
ATOM 2479 C CA . GLY B 1 115 ? -0.727 56.094 13.25 1 92.56 115 GLY B CA 1
ATOM 2480 C C . GLY B 1 115 ? -2.156 55.594 13.203 1 92.56 115 GLY B C 1
ATOM 2481 O O . GLY B 1 115 ? -3.088 56.312 13.555 1 92.56 115 GLY B O 1
ATOM 2482 N N . LYS B 1 116 ? -2.32 54.406 12.609 1 91.56 116 LYS B N 1
ATOM 2483 C CA . LYS B 1 116 ? -3.648 53.781 12.531 1 91.56 116 LYS B CA 1
ATOM 2484 C C . LYS B 1 116 ? -3.961 52.969 13.789 1 91.56 116 LYS B C 1
ATOM 2486 O O . LYS B 1 116 ? -3.779 51.75 13.805 1 91.56 116 LYS B O 1
ATOM 2491 N N . PHE B 1 117 ? -4.438 53.594 14.797 1 93.81 117 PHE B N 1
ATOM 2492 C CA . PHE B 1 117 ? -4.789 52.969 16.062 1 93.81 117 PHE B CA 1
ATOM 2493 C C . PHE B 1 117 ? -6.297 52.969 16.281 1 93.81 117 PHE B C 1
ATOM 2495 O O . PHE B 1 117 ? -6.805 53.719 17.109 1 93.81 117 PHE B O 1
ATOM 2502 N N . LYS B 1 118 ? -6.992 52.25 15.5 1 93.81 118 LYS B N 1
ATOM 2503 C CA . LYS B 1 118 ? -8.445 52.125 15.609 1 93.81 118 LYS B CA 1
ATOM 2504 C C . LYS B 1 118 ? -8.836 50.75 16.141 1 93.81 118 LYS B C 1
ATOM 2506 O O . LYS B 1 118 ? -8.172 49.781 15.844 1 93.81 118 LYS B O 1
ATOM 2511 N N . PHE B 1 119 ? -9.93 50.656 16.891 1 94.56 119 PHE B N 1
ATOM 2512 C CA . PHE B 1 119 ? -10.438 49.406 17.422 1 94.56 119 PHE B CA 1
ATOM 2513 C C . PHE B 1 119 ? -10.812 48.438 16.312 1 94.56 119 PHE B C 1
ATOM 2515 O O . PHE B 1 119 ? -10.664 47.219 16.453 1 94.56 119 PHE B O 1
ATOM 2522 N N . SER B 1 120 ? -11.273 48.969 15.219 1 94.88 120 SER B N 1
ATOM 2523 C CA . SER B 1 120 ? -11.617 48.125 14.078 1 94.88 120 SER B CA 1
ATOM 2524 C C . SER B 1 120 ? -10.391 47.375 13.555 1 94.88 120 SER B C 1
ATOM 2526 O O . SER B 1 120 ? -10.469 46.188 13.234 1 94.88 120 SER B O 1
ATOM 2528 N N . GLU B 1 121 ? -9.242 48.094 13.453 1 95.56 121 GLU B N 1
ATOM 2529 C CA . GLU B 1 121 ? -7.984 47.469 13.023 1 95.56 121 GLU B CA 1
ATOM 2530 C C . GLU B 1 121 ? -7.5 46.438 14.039 1 95.56 121 GLU B C 1
ATOM 2532 O O . GLU B 1 121 ? -6.992 45.375 13.656 1 95.56 121 GLU B O 1
ATOM 2537 N N . LEU B 1 122 ? -7.617 46.781 15.312 1 96.69 122 LEU B N 1
ATOM 2538 C CA . LEU B 1 122 ? -7.23 45.844 16.375 1 96.69 122 LEU B CA 1
ATOM 2539 C C . LEU B 1 122 ? -8.023 44.562 16.266 1 96.69 122 LEU B C 1
ATOM 2541 O O . LEU B 1 122 ? -7.453 43.469 16.328 1 96.69 122 LEU B O 1
ATOM 2545 N N . GLU B 1 123 ? -9.305 44.656 16.078 1 96.38 123 GLU B N 1
ATOM 2546 C CA . GLU B 1 123 ? -10.172 43.469 15.961 1 96.38 123 GLU B CA 1
ATOM 2547 C C . GLU B 1 123 ? -9.758 42.594 14.781 1 96.38 123 GLU B C 1
ATOM 2549 O O . GLU B 1 123 ? -9.758 41.375 14.883 1 96.38 123 GLU B O 1
ATOM 2554 N N . GLU B 1 124 ? -9.438 43.25 13.695 1 97.5 124 GLU B N 1
ATOM 2555 C CA . GLU B 1 124 ? -8.984 42.531 12.508 1 97.5 124 GLU B CA 1
ATOM 2556 C C . GLU B 1 124 ? -7.691 41.75 12.789 1 97.5 124 GLU B C 1
ATOM 2558 O O . GLU B 1 124 ? -7.551 40.594 12.406 1 97.5 124 GLU B O 1
ATOM 2563 N N . ASN B 1 125 ? -6.805 42.438 13.406 1 97.62 125 ASN B N 1
ATOM 2564 C CA . ASN B 1 125 ? -5.523 41.781 13.703 1 97.62 125 ASN B CA 1
ATOM 2565 C C . ASN B 1 125 ? -5.676 40.656 14.719 1 97.62 125 ASN B C 1
ATOM 2567 O O . ASN B 1 125 ? -5 39.625 14.617 1 97.62 125 ASN B O 1
ATOM 2571 N N . GLU B 1 126 ? -6.508 40.812 15.703 1 97.75 126 GLU B N 1
ATOM 2572 C CA . GLU B 1 126 ? -6.789 39.781 16.672 1 97.75 126 GLU B CA 1
ATOM 2573 C C . GLU B 1 126 ? -7.41 38.562 16.016 1 97.75 126 GLU B C 1
ATOM 2575 O O . GLU B 1 126 ? -7.086 37.406 16.359 1 97.75 126 GLU B O 1
ATOM 2580 N N . GLU B 1 127 ? -8.273 38.875 15.125 1 97.69 127 GLU B N 1
ATOM 2581 C CA . GLU B 1 127 ? -8.875 37.781 14.375 1 97.69 127 GLU B CA 1
ATOM 2582 C C . GLU B 1 127 ? -7.824 37 13.57 1 97.69 127 GLU B C 1
ATOM 2584 O O . GLU B 1 127 ? -7.887 35.781 13.469 1 97.69 127 GLU B O 1
ATOM 2589 N N . GLU B 1 128 ? -6.926 37.719 12.961 1 98 128 GLU B N 1
ATOM 2590 C CA . GLU B 1 128 ? -5.84 37.094 12.219 1 98 128 GLU B CA 1
ATOM 2591 C C . GLU B 1 128 ? -4.988 36.219 13.117 1 98 128 GLU B C 1
ATOM 2593 O O . GLU B 1 128 ? -4.602 35.125 12.727 1 98 128 GLU B O 1
ATOM 2598 N N . LEU B 1 129 ? -4.652 36.656 14.305 1 98.56 129 LEU B N 1
ATOM 2599 C CA . LEU B 1 129 ? -3.859 35.875 15.242 1 98.56 129 LEU B CA 1
ATOM 2600 C C . LEU B 1 129 ? -4.598 34.594 15.633 1 98.56 129 LEU B C 1
ATOM 2602 O O . LEU B 1 129 ? -3.98 33.531 15.812 1 98.56 129 LEU B O 1
ATOM 2606 N N . LYS B 1 130 ? -5.883 34.719 15.852 1 98.38 130 LYS B N 1
ATOM 2607 C CA . LYS B 1 130 ? -6.691 33.562 16.188 1 98.38 130 LYS B CA 1
ATOM 2608 C C . LYS B 1 130 ? -6.621 32.5 15.07 1 98.38 130 LYS B C 1
ATOM 2610 O O . LYS B 1 130 ? -6.551 31.312 15.344 1 98.38 130 LYS B O 1
ATOM 2615 N N . LYS B 1 131 ? -6.691 33 13.836 1 98.38 131 LYS B N 1
ATOM 2616 C CA . LYS B 1 131 ? -6.547 32.094 12.688 1 98.38 131 LYS B CA 1
ATOM 2617 C C . LYS B 1 131 ? -5.191 31.391 12.703 1 98.38 131 LYS B C 1
ATOM 2619 O O . LYS B 1 131 ? -5.102 30.188 12.43 1 98.38 131 LYS B O 1
ATOM 2624 N N . LEU B 1 132 ? -4.168 32.156 12.977 1 98.69 132 LEU B N 1
ATOM 2625 C CA . LEU B 1 132 ? -2.816 31.609 13.047 1 98.69 132 LEU B CA 1
ATOM 2626 C C . LEU B 1 132 ? -2.703 30.562 14.156 1 98.69 132 LEU B C 1
ATOM 2628 O O . LEU B 1 132 ? -2.043 29.547 13.992 1 98.69 132 LEU B O 1
ATOM 2632 N N . GLN B 1 133 ? -3.324 30.875 15.281 1 98.75 133 GLN B N 1
ATOM 2633 C CA . GLN B 1 133 ? -3.311 29.938 16.391 1 98.75 133 GLN B CA 1
ATOM 2634 C C . GLN B 1 133 ? -3.953 28.609 15.992 1 98.75 133 GLN B C 1
ATOM 2636 O O . GLN B 1 133 ? -3.402 27.531 16.25 1 98.75 133 GLN B O 1
ATOM 2641 N N . ARG B 1 134 ? -5.078 28.688 15.344 1 98.44 134 ARG B N 1
ATOM 2642 C CA . ARG B 1 134 ? -5.766 27.484 14.883 1 98.44 134 ARG B CA 1
ATOM 2643 C C . ARG B 1 134 ? -4.906 26.703 13.898 1 98.44 134 ARG B C 1
ATOM 2645 O O . ARG B 1 134 ? -4.859 25.469 13.938 1 98.44 134 ARG B O 1
ATOM 2652 N N . TRP B 1 135 ? -4.328 27.406 13.078 1 97.94 135 TRP B N 1
ATOM 2653 C CA . TRP B 1 135 ? -3.447 26.797 12.086 1 97.94 135 TRP B CA 1
ATOM 2654 C C . TRP B 1 135 ? -2.262 26.109 12.75 1 97.94 135 TRP B C 1
ATOM 2656 O O . TRP B 1 135 ? -1.919 24.984 12.406 1 97.94 135 TRP B O 1
ATOM 2666 N N . TYR B 1 136 ? -1.672 26.781 13.648 1 98.38 136 TYR B N 1
ATOM 2667 C CA . TYR B 1 136 ? -0.542 26.234 14.391 1 98.38 136 TYR B CA 1
ATOM 2668 C C . TYR B 1 136 ? -0.931 24.938 15.094 1 98.38 136 TYR B C 1
ATOM 2670 O O . TYR B 1 136 ? -0.182 23.953 15.062 1 98.38 136 TYR B O 1
ATOM 2678 N N . ASP B 1 137 ? -2.057 24.984 15.703 1 98 137 ASP B N 1
ATOM 2679 C CA . ASP B 1 137 ? -2.551 23.797 16.406 1 98 137 ASP B CA 1
ATOM 2680 C C . ASP B 1 137 ? -2.738 22.625 15.445 1 98 137 ASP B C 1
ATOM 2682 O O . ASP B 1 137 ? -2.443 21.484 15.781 1 98 137 ASP B O 1
ATOM 2686 N N . LYS B 1 138 ? -3.23 22.906 14.281 1 97.25 138 LYS B N 1
ATOM 2687 C CA . LYS B 1 138 ? -3.434 21.859 13.273 1 97.25 138 LYS B CA 1
ATOM 2688 C C . LYS B 1 138 ? -2.104 21.266 12.82 1 97.25 138 LYS B C 1
ATOM 2690 O O . LYS B 1 138 ? -1.985 20.047 12.664 1 97.25 138 LYS B O 1
ATOM 2695 N N . ILE B 1 139 ? -1.073 22.125 12.594 1 97.94 139 ILE B N 1
ATOM 2696 C CA . ILE B 1 139 ? 0.236 21.656 12.141 1 97.94 139 ILE B CA 1
ATOM 2697 C C . ILE B 1 139 ? 0.875 20.797 13.219 1 97.94 139 ILE B C 1
ATOM 2699 O O . ILE B 1 139 ? 1.375 19.703 12.938 1 97.94 139 ILE B O 1
ATOM 2703 N N . THR B 1 140 ? 0.809 21.328 14.453 1 97.5 140 THR B N 1
ATOM 2704 C CA . THR B 1 140 ? 1.499 20.641 15.547 1 97.5 140 THR B CA 1
ATOM 2705 C C . THR B 1 140 ? 0.873 19.281 15.82 1 97.5 140 THR B C 1
ATOM 2707 O O . THR B 1 140 ? 1.567 18.344 16.203 1 97.5 140 THR B O 1
ATOM 2710 N N . LYS B 1 141 ? -0.397 19.156 15.594 1 96.38 141 LYS B N 1
ATOM 2711 C CA . LYS B 1 141 ? -1.102 17.891 15.789 1 96.38 141 LYS B CA 1
ATOM 2712 C C . LYS B 1 141 ? -0.595 16.828 14.82 1 96.38 141 LYS B C 1
ATOM 2714 O O . LYS B 1 141 ? -0.629 15.641 15.125 1 96.38 141 LYS B O 1
ATOM 2719 N N . ARG B 1 142 ? -0.057 17.234 13.695 1 97.12 142 ARG B N 1
ATOM 2720 C CA . ARG B 1 142 ? 0.393 16.297 12.664 1 97.12 142 ARG B CA 1
ATOM 2721 C C . ARG B 1 142 ? 1.911 16.141 12.688 1 97.12 142 ARG B C 1
ATOM 2723 O O . ARG B 1 142 ? 2.48 15.422 11.875 1 97.12 142 ARG B O 1
ATOM 2730 N N . ASP B 1 143 ? 2.518 16.906 13.578 1 97.75 143 ASP B N 1
ATOM 2731 C CA . ASP B 1 143 ? 3.969 16.797 13.688 1 97.75 143 ASP B CA 1
ATOM 2732 C C . ASP B 1 143 ? 4.367 15.57 14.5 1 97.75 143 ASP B C 1
ATOM 2734 O O . ASP B 1 143 ? 4.945 15.695 15.586 1 97.75 143 ASP B O 1
ATOM 2738 N N . TYR B 1 144 ? 4.23 14.461 13.898 1 97.69 144 TYR B N 1
ATOM 2739 C CA . TYR B 1 144 ? 4.375 13.18 14.578 1 97.69 144 TYR B CA 1
ATOM 2740 C C . TYR B 1 144 ? 5.832 12.922 14.953 1 97.69 144 TYR B C 1
ATOM 2742 O O . TYR B 1 144 ? 6.117 12.172 15.883 1 97.69 144 TYR B O 1
ATOM 2750 N N . PHE B 1 145 ? 6.793 13.516 14.266 1 97.19 145 PHE B N 1
ATOM 2751 C CA . PHE B 1 145 ? 8.188 13.117 14.414 1 97.19 145 PHE B CA 1
ATOM 2752 C C . PHE B 1 145 ? 9.062 14.305 14.781 1 97.19 145 PHE B C 1
ATOM 2754 O O . PHE B 1 145 ? 10.25 14.336 14.461 1 97.19 145 PHE B O 1
ATOM 2761 N N . ASN B 1 146 ? 8.469 15.25 15.305 1 95.56 146 ASN B N 1
ATOM 2762 C CA . ASN B 1 146 ? 9.188 16.422 15.781 1 95.56 146 ASN B CA 1
ATOM 2763 C C . ASN B 1 146 ? 10.062 17.031 14.688 1 95.56 146 ASN B C 1
ATOM 2765 O O . ASN B 1 146 ? 11.289 17 14.773 1 95.56 146 ASN B O 1
ATOM 2769 N N . SER B 1 147 ? 9.438 17.734 13.812 1 96.19 147 SER B N 1
ATOM 2770 C CA . SER B 1 147 ? 10.102 18.312 12.656 1 96.19 147 SER B CA 1
ATOM 2771 C C . SER B 1 147 ? 10.953 19.516 13.055 1 96.19 147 SER B C 1
ATOM 2773 O O . SER B 1 147 ? 10.719 20.125 14.102 1 96.19 147 SER B O 1
ATOM 2775 N N . GLU B 1 148 ? 11.898 19.922 12.289 1 95.44 148 GLU B N 1
ATOM 2776 C CA . GLU B 1 148 ? 12.898 20.938 12.602 1 95.44 148 GLU B CA 1
ATOM 2777 C C . GLU B 1 148 ? 12.289 22.328 12.578 1 95.44 148 GLU B C 1
ATOM 2779 O O . GLU B 1 148 ? 12.766 23.234 13.266 1 95.44 148 GLU B O 1
ATOM 2784 N N . GLY B 1 149 ? 11.281 22.531 11.859 1 96 149 GLY B N 1
ATOM 2785 C CA . GLY B 1 149 ? 10.688 23.844 11.68 1 96 149 GLY B CA 1
ATOM 2786 C C . GLY B 1 149 ? 9.852 24.297 12.859 1 96 149 GLY B C 1
ATOM 2787 O O . GLY B 1 149 ? 9.461 25.469 12.938 1 96 149 GLY B O 1
ATOM 2788 N N . LYS B 1 150 ? 9.609 23.359 13.758 1 96.62 150 LYS B N 1
ATOM 2789 C CA . LYS B 1 150 ? 8.68 23.641 14.852 1 96.62 150 LYS B CA 1
ATOM 2790 C C . LYS B 1 150 ? 9.188 24.781 15.719 1 96.62 150 LYS B C 1
ATOM 2792 O O . LYS B 1 150 ? 8.445 25.719 16.016 1 96.62 150 LYS B O 1
ATOM 2797 N N . ASP B 1 151 ? 10.414 24.797 16.141 1 96.88 151 ASP B N 1
ATOM 2798 C CA . ASP B 1 151 ? 10.969 25.781 17.062 1 96.88 151 ASP B CA 1
ATOM 2799 C C . ASP B 1 151 ? 10.898 27.188 16.484 1 96.88 151 ASP B C 1
ATOM 2801 O O . ASP B 1 151 ? 10.445 28.109 17.156 1 96.88 151 ASP B O 1
ATOM 2805 N N . LYS B 1 152 ? 11.359 27.328 15.289 1 97.56 152 LYS B N 1
ATOM 2806 C CA . LYS B 1 152 ? 11.336 28.641 14.648 1 97.56 152 LYS B CA 1
ATOM 2807 C C . LYS B 1 152 ? 9.906 29.156 14.492 1 97.56 152 LYS B C 1
ATOM 2809 O O . LYS B 1 152 ? 9.633 30.344 14.672 1 97.56 152 LYS B O 1
ATOM 2814 N N . ALA B 1 153 ? 9.023 28.234 14.109 1 98.19 153 ALA B N 1
ATOM 2815 C CA . ALA B 1 153 ? 7.621 28.594 13.953 1 98.19 153 ALA B CA 1
ATOM 2816 C C . ALA B 1 153 ? 7.043 29.109 15.273 1 98.19 153 ALA B C 1
ATOM 2818 O O . ALA B 1 153 ? 6.344 30.125 15.305 1 98.19 153 ALA B O 1
ATOM 2819 N N . GLU B 1 154 ? 7.348 28.422 16.297 1 97.88 154 GLU B N 1
ATOM 2820 C CA . GLU B 1 154 ? 6.875 28.812 17.625 1 97.88 154 GLU B CA 1
ATOM 2821 C C . GLU B 1 154 ? 7.43 30.172 18.016 1 97.88 154 GLU B C 1
ATOM 2823 O O . GLU B 1 154 ? 6.715 31 18.594 1 97.88 154 GLU B O 1
ATOM 2828 N N . GLU B 1 155 ? 8.641 30.406 17.797 1 98.25 155 GLU B N 1
ATOM 2829 C CA . GLU B 1 155 ? 9.305 31.656 18.156 1 98.25 155 GLU B CA 1
ATOM 2830 C C . GLU B 1 155 ? 8.656 32.844 17.438 1 98.25 155 GLU B C 1
ATOM 2832 O O . GLU B 1 155 ? 8.344 33.844 18.062 1 98.25 155 GLU B O 1
ATOM 2837 N N . VAL B 1 156 ? 8.5 32.688 16.109 1 98.44 156 VAL B N 1
ATOM 2838 C CA . VAL B 1 156 ? 7.93 33.781 15.336 1 98.44 156 VAL B CA 1
ATOM 2839 C C . VAL B 1 156 ? 6.48 34.031 15.75 1 98.44 156 VAL B C 1
ATOM 2841 O O . VAL B 1 156 ? 6.004 35.156 15.773 1 98.44 156 VAL B O 1
ATOM 2844 N N . PHE B 1 157 ? 5.793 32.969 16.078 1 98.69 157 PHE B N 1
ATOM 2845 C CA . PHE B 1 157 ? 4.414 33.094 16.547 1 98.69 157 PHE B CA 1
ATOM 2846 C C . PHE B 1 157 ? 4.336 33.875 17.844 1 98.69 157 PHE B C 1
ATOM 2848 O O . PHE B 1 157 ? 3.471 34.75 18 1 98.69 157 PHE B O 1
ATOM 2855 N N . GLU B 1 158 ? 5.254 33.562 18.734 1 98.69 158 GLU B N 1
ATOM 2856 C CA . GLU B 1 158 ? 5.32 34.312 20 1 98.69 158 GLU B CA 1
ATOM 2857 C C . GLU B 1 158 ? 5.617 35.781 19.766 1 98.69 158 GLU B C 1
ATOM 2859 O O . GLU B 1 158 ? 5.059 36.656 20.438 1 98.69 158 GLU B O 1
ATOM 2864 N N . LYS B 1 159 ? 6.488 36.062 18.859 1 98.56 159 LYS B N 1
ATOM 2865 C CA . LYS B 1 159 ? 6.781 37.438 18.516 1 98.56 159 LYS B CA 1
ATOM 2866 C C . LYS B 1 159 ? 5.539 38.156 18 1 98.56 159 LYS B C 1
ATOM 2868 O O . LYS B 1 159 ? 5.312 39.344 18.312 1 98.56 159 LYS B O 1
ATOM 2873 N N . ALA B 1 160 ? 4.766 37.438 17.234 1 98.69 160 ALA B N 1
ATOM 2874 C CA . ALA B 1 160 ? 3.533 38 16.719 1 98.69 160 ALA B CA 1
ATOM 2875 C C . ALA B 1 160 ? 2.551 38.344 17.828 1 98.69 160 ALA B C 1
ATOM 2877 O O . ALA B 1 160 ? 1.913 39.375 17.828 1 98.69 160 ALA B O 1
ATOM 2878 N N . LYS B 1 161 ? 2.445 37.406 18.766 1 98.62 161 LYS B N 1
ATOM 2879 C CA . LYS B 1 161 ? 1.564 37.625 19.906 1 98.62 161 LYS B CA 1
ATOM 2880 C C . LYS B 1 161 ? 1.98 38.844 20.719 1 98.62 161 LYS B C 1
ATOM 2882 O O . LYS B 1 161 ? 1.14 39.656 21.078 1 98.62 161 LYS B O 1
ATOM 2887 N N . VAL B 1 162 ? 3.238 38.938 20.969 1 98.56 162 VAL B N 1
ATOM 2888 C CA . VAL B 1 162 ? 3.779 40.062 21.75 1 98.56 162 VAL B CA 1
ATOM 2889 C C . VAL B 1 162 ? 3.549 41.375 21.016 1 98.56 162 VAL B C 1
ATOM 2891 O O . VAL B 1 162 ? 3.137 42.375 21.609 1 98.56 162 VAL B O 1
ATOM 2894 N N . ARG B 1 163 ? 3.797 41.344 19.703 1 98.5 163 ARG B N 1
ATOM 2895 C CA . ARG B 1 163 ? 3.635 42.562 18.906 1 98.5 163 ARG B CA 1
ATOM 2896 C C . ARG B 1 163 ? 2.182 43.031 18.906 1 98.5 163 ARG B C 1
ATOM 2898 O O . ARG B 1 163 ? 1.902 44.219 18.953 1 98.5 163 ARG B O 1
ATOM 2905 N N . LEU B 1 164 ? 1.31 42.062 18.781 1 98.31 164 LEU B N 1
ATOM 2906 C CA . LEU B 1 164 ? -0.106 42.406 18.797 1 98.31 164 LEU B CA 1
ATOM 2907 C C . LEU B 1 164 ? -0.504 43 20.156 1 98.31 164 LEU B C 1
ATOM 2909 O O . LEU B 1 164 ? -1.312 43.906 20.219 1 98.31 164 LEU B O 1
ATOM 2913 N N . GLN B 1 165 ? 0.02 42.406 21.203 1 98 165 GLN B N 1
ATOM 2914 C CA . GLN B 1 165 ? -0.25 42.938 22.547 1 98 165 GLN B CA 1
ATOM 2915 C C . GLN B 1 165 ? 0.224 44.375 22.656 1 98 165 GLN B C 1
ATOM 2917 O O . GLN B 1 165 ? -0.473 45.219 23.234 1 98 165 GLN B O 1
ATOM 2922 N N . GLU B 1 166 ? 1.423 44.656 22.156 1 97.5 166 GLU B N 1
ATOM 2923 C CA . GLU B 1 166 ? 1.954 46.031 22.156 1 97.5 166 GLU B CA 1
ATOM 2924 C C . GLU B 1 166 ? 1.047 46.969 21.375 1 97.5 166 GLU B C 1
ATOM 2926 O O . GLU B 1 166 ? 0.792 48.094 21.812 1 97.5 166 GLU B O 1
ATOM 2931 N N . TYR B 1 167 ? 0.645 46.5 20.281 1 97.62 167 TYR B N 1
ATOM 2932 C CA . TYR B 1 167 ? -0.26 47.312 19.453 1 97.62 167 TYR B CA 1
ATOM 2933 C C . TYR B 1 167 ? -1.574 47.562 20.188 1 97.62 167 TYR B C 1
ATOM 2935 O O . TYR B 1 167 ? -2.094 48.688 20.156 1 97.62 167 TYR B O 1
ATOM 2943 N N . SER B 1 168 ? -2.133 46.5 20.766 1 96.88 168 SER B N 1
ATOM 2944 C CA . SER B 1 168 ? -3.369 46.625 21.531 1 96.88 168 SER B CA 1
ATOM 2945 C C . SER B 1 168 ? -3.242 47.656 22.641 1 96.88 168 SER B C 1
ATOM 2947 O O . SER B 1 168 ? -4.133 48.469 22.844 1 96.88 168 SER B O 1
ATOM 2949 N N . ASP B 1 169 ? -2.113 47.656 23.359 1 96.69 169 ASP B N 1
ATOM 2950 C CA . ASP B 1 169 ? -1.859 48.594 24.438 1 96.69 169 ASP B CA 1
ATOM 2951 C C . ASP B 1 169 ? -1.842 50.031 23.938 1 96.69 169 ASP B C 1
ATOM 2953 O O . ASP B 1 169 ? -2.359 50.938 24.594 1 96.69 169 ASP B O 1
ATOM 2957 N N . GLU B 1 170 ? -1.285 50.219 22.781 1 95.38 170 GLU B N 1
ATOM 2958 C CA . GLU B 1 170 ? -1.207 51.531 22.188 1 95.38 170 GLU B CA 1
ATOM 2959 C C . GLU B 1 170 ? -2.588 52.031 21.766 1 95.38 170 GLU B C 1
ATOM 2961 O O . GLU B 1 170 ? -2.902 53.219 21.938 1 95.38 170 GLU B O 1
ATOM 2966 N N . VAL B 1 171 ? -3.412 51.156 21.188 1 95 171 VAL B N 1
ATOM 2967 C CA . VAL B 1 171 ? -4.766 51.531 20.797 1 95 171 VAL B CA 1
ATOM 2968 C C . VAL B 1 171 ? -5.559 51.969 22.016 1 95 171 VAL B C 1
ATOM 2970 O O . VAL B 1 171 ? -6.234 53 21.984 1 95 171 VAL B O 1
ATOM 2973 N N . TYR B 1 172 ? -5.496 51.281 23.094 1 94.25 172 TYR B N 1
ATOM 2974 C CA . TYR B 1 172 ? -6.23 51.594 24.312 1 94.25 172 TYR B CA 1
ATOM 2975 C C . TYR B 1 172 ? -5.73 52.906 24.922 1 94.25 172 TYR B C 1
ATOM 2977 O O . TYR B 1 172 ? -6.523 53.75 25.375 1 94.25 172 TYR B O 1
ATOM 2985 N N . LYS B 1 173 ? -4.438 53.125 25 1 92.38 173 LYS B N 1
ATOM 2986 C CA . LYS B 1 173 ? -3.85 54.344 25.547 1 92.38 173 LYS B CA 1
ATOM 2987 C C . LYS B 1 173 ? -4.332 55.562 24.797 1 92.38 173 LYS B C 1
ATOM 2989 O O . LYS B 1 173 ? -4.629 56.594 25.422 1 92.38 173 LYS B O 1
ATOM 2994 N N . ARG B 1 174 ? -4.461 55.531 23.562 1 91.25 174 ARG B N 1
ATOM 2995 C CA . ARG B 1 174 ? -4.84 56.656 22.719 1 91.25 174 ARG B CA 1
ATOM 2996 C C . ARG B 1 174 ? -6.328 56.969 22.859 1 91.25 174 ARG B C 1
ATOM 2998 O O . ARG B 1 174 ? -6.77 58.094 22.578 1 91.25 174 ARG B O 1
ATOM 3005 N N . HIS B 1 175 ? -7.113 56.031 23.203 1 88.81 175 HIS B N 1
ATOM 3006 C CA . HIS B 1 175 ? -8.547 56.25 23.344 1 88.81 175 HIS B CA 1
ATOM 3007 C C . HIS B 1 175 ? -8.93 56.531 24.797 1 88.81 175 HIS B C 1
ATOM 3009 O O . HIS B 1 175 ? -10.078 56.844 25.078 1 88.81 175 HIS B O 1
ATOM 3015 N N . GLU B 1 176 ? -8.133 56.156 25.703 1 81.38 176 GLU B N 1
ATOM 3016 C CA . GLU B 1 176 ? -8.344 56.594 27.078 1 81.38 176 GLU B CA 1
ATOM 3017 C C . GLU B 1 176 ? -7.977 58.062 27.25 1 81.38 176 GLU B C 1
ATOM 3019 O O . GLU B 1 176 ? -8.492 58.719 28.141 1 81.38 176 GLU B O 1
ATOM 3024 N N . GLU B 1 177 ? -7.109 58.625 26.375 1 60.34 177 GLU B N 1
ATOM 3025 C CA . GLU B 1 177 ? -6.793 60.062 26.406 1 60.34 177 GLU B CA 1
ATOM 3026 C C . GLU B 1 177 ? -7.848 60.875 25.672 1 60.34 177 GLU B C 1
ATOM 3028 O O . GLU B 1 177 ? -8.5 60.375 24.75 1 60.34 177 GLU B O 1
#

Nearest PDB structures (foldseek):
  5xg2-assembly1_A  TM=2.510E-01  e=9.893E+00  Pyrococcus yayanosii CH1

Radius of gyration: 32.14 Å; Cα contacts (8 Å, |Δi|>4): 430; chains: 2; bounding box: 40×119×61 Å

Sequence (354 aa):
MSTNFLTFTYKIPSEPSKNRVYVWRIIKDLGGIYLQHGVALFPYQENLYEILQNLREEVNLLGGKSTLGQLNFINEEDEKNIILEFKQQVNEEYNEFQENCQRLIYELDRETENGKFKFSELEENEEELKKLQRWYDKITKRDYFNSEGKDKAEEVFEKAKVRLQEYSDEVYKRHEEMSTNFLTFTYKIPSEPSKNRVYVWRIIKDLGGIYLQHGVALFPYQENLYEILQNLREEVNLLGGKSTLGQLNFINEEDEKNIILEFKQQVNEEYNEFQENCQRLIYELDRETENGKFKFSELEENEEELKKLQRWYDKITKRDYFNSEGKDKAEEVFEKAKVRLQEYSDEVYKRHEE

InterPro domains:
  IPR046858 ChrB, N-terminal [PF20229] (20-175)

Organism: NCBI:txid1418104

Solvent-accessible surface area (backbone atoms only — not comparable to full-atom values): 18712 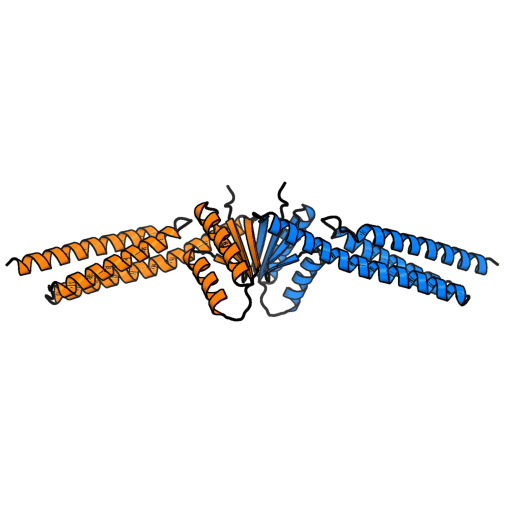Å² total; per-residue (Å²): 134,85,67,54,26,31,36,44,36,48,49,59,55,73,75,64,54,64,60,52,51,51,52,49,47,51,40,54,74,63,51,44,43,69,84,38,73,49,30,32,37,37,71,66,41,72,68,55,51,53,53,50,54,53,47,42,54,50,38,43,75,69,68,24,48,56,46,50,27,41,34,31,54,70,46,66,67,52,45,51,53,53,52,48,49,51,29,48,59,45,30,54,51,29,51,54,50,36,52,51,32,50,48,52,44,50,52,53,50,50,32,58,75,69,68,60,62,45,69,70,58,50,52,52,51,51,50,51,49,52,53,50,50,53,49,48,52,56,51,59,72,45,40,82,75,68,38,82,36,52,62,62,30,51,52,45,45,50,50,30,54,51,51,49,50,53,50,51,52,51,32,51,56,62,66,75,98,134,87,66,53,25,30,35,43,36,49,49,59,56,74,74,65,52,64,60,50,52,51,54,51,48,52,42,53,74,62,53,43,43,69,83,38,73,49,30,33,35,36,72,66,40,71,69,56,52,53,52,49,54,52,47,41,54,50,38,42,75,69,68,24,47,57,45,49,28,40,34,32,55,70,45,66,66,54,44,51,52,52,52,48,49,53,31,48,59,44,28,55,50,30,52,54,50,34,52,53,32,51,48,52,44,49,50,53,49,50,31,57,74,69,67,60,63,45,71,70,57,50,54,51,51,52,51,51,50,53,53,49,52,54,50,48,53,56,51,58,72,44,41,82,75,68,38,82,36,52,64,60,29,49,52,44,45,50,51,31,52,53,50,48,50,54,50,51,52,52,34,51,55,63,66,74,99